Protein AF-A0A3M0ZAX7-F1 (afdb_monomer)

Sequence (188 aa):
MKMLKRFLLEMKDTFRFHPLIRKLLAGVCRLYSHFSASPLTRLKWLCRAIRLEDRDDIYRPSIDRILATPPPDLEWQSLRPATDPGRIRKGVILKPRGEDGEKGVIFISFEEEWAQLLWCRDLNQFAREYYLVVAPTWSPPHSVFNYLFPRIYPGPCFSTISNPKDMKYLPAISPQYIPIELYASNWV

Secondary structure (DSSP, 8-state):
-HHHHHHHHHHHHHHHH-HHHHHHHHHHHHHHHHH-SSHHHHHHHHHHHHHHH--HHHHHHHHHHHHHS--TT--GGGG--SS-TT--SSEEEEEPPPTTS--EEEEEESHHHHHHHTTSTTHHHHHHHEEEEEE-SSSS---HHHHHGGGTSSS-EEEEESSTTHHHHHHHH-TTEEEEEEEGGG--

Mean predicted aligned error: 5.61 Å

Structure (mmCIF, N/CA/C/O backbone):
data_AF-A0A3M0ZAX7-F1
#
_entry.id   AF-A0A3M0ZAX7-F1
#
loop_
_atom_site.group_PDB
_atom_site.id
_atom_site.type_symbol
_atom_site.label_atom_id
_atom_site.label_alt_id
_atom_site.label_comp_id
_atom_site.label_asym_id
_atom_site.label_entity_id
_atom_site.label_seq_id
_atom_site.pdbx_PDB_ins_code
_atom_site.Cartn_x
_atom_site.Cartn_y
_atom_site.Cartn_z
_atom_site.occupancy
_atom_site.B_iso_or_equiv
_atom_site.auth_seq_id
_atom_site.auth_comp_id
_atom_site.auth_asym_id
_atom_site.auth_atom_id
_atom_site.pdbx_PDB_model_num
ATOM 1 N N . MET A 1 1 ? 1.412 -34.576 -24.861 1.00 68.50 1 MET A N 1
ATOM 2 C CA . MET A 1 1 ? 0.853 -33.204 -24.734 1.00 68.50 1 MET A CA 1
ATOM 3 C C . MET A 1 1 ? 1.023 -32.564 -23.341 1.00 68.50 1 MET A C 1
ATOM 5 O O . MET A 1 1 ? 1.321 -31.378 -23.288 1.00 68.50 1 MET A O 1
ATOM 9 N N . LYS A 1 2 ? 0.891 -33.293 -22.212 1.00 84.44 2 LYS A N 1
ATOM 10 C CA . LYS A 1 2 ? 1.099 -32.732 -20.850 1.00 84.44 2 LYS A CA 1
ATOM 11 C C . LYS A 1 2 ? 2.550 -32.289 -20.559 1.00 84.44 2 LYS A C 1
ATOM 13 O O . LYS A 1 2 ? 2.735 -31.219 -19.992 1.00 84.44 2 LYS A O 1
ATOM 18 N N . MET A 1 3 ? 3.561 -33.047 -21.002 1.00 87.12 3 MET A N 1
ATOM 19 C CA . MET A 1 3 ? 4.977 -32.691 -20.779 1.00 87.12 3 MET A CA 1
ATOM 20 C C . MET A 1 3 ? 5.412 -31.412 -21.507 1.00 87.12 3 MET A C 1
ATOM 22 O O . MET A 1 3 ? 6.092 -30.587 -20.914 1.00 87.12 3 MET A O 1
ATOM 26 N N . LEU A 1 4 ? 4.947 -31.189 -22.743 1.00 91.31 4 LEU A N 1
ATOM 27 C CA . LEU A 1 4 ? 5.245 -29.955 -23.482 1.00 91.31 4 LEU A CA 1
ATOM 28 C C . LEU A 1 4 ? 4.659 -28.717 -22.782 1.00 91.31 4 LEU A C 1
ATOM 30 O O . LEU A 1 4 ? 5.332 -27.700 -22.665 1.00 91.31 4 LEU A O 1
ATOM 34 N N . LYS A 1 5 ? 3.426 -28.811 -22.259 1.00 91.88 5 LYS A N 1
ATOM 35 C CA . LYS A 1 5 ? 2.814 -27.725 -21.472 1.00 91.88 5 LYS A CA 1
ATOM 36 C C . LYS A 1 5 ? 3.612 -27.425 -20.202 1.00 91.88 5 LYS A C 1
ATOM 38 O O . LYS A 1 5 ? 3.813 -26.259 -19.888 1.00 91.88 5 LYS A O 1
ATOM 43 N N . ARG A 1 6 ? 4.077 -28.464 -19.501 1.00 91.38 6 ARG A N 1
ATOM 44 C CA . ARG A 1 6 ? 4.921 -28.317 -18.309 1.00 91.38 6 ARG A CA 1
ATOM 45 C C . ARG A 1 6 ? 6.249 -27.631 -18.639 1.00 91.38 6 ARG A C 1
ATOM 47 O O . ARG A 1 6 ? 6.585 -26.658 -17.984 1.00 91.38 6 ARG A O 1
ATOM 54 N N . PHE A 1 7 ? 6.933 -28.067 -19.694 1.00 92.69 7 PHE A N 1
ATOM 55 C CA . PHE A 1 7 ? 8.189 -27.458 -20.136 1.00 92.69 7 PHE A CA 1
ATOM 56 C C . PHE A 1 7 ? 8.024 -25.976 -20.510 1.00 92.69 7 PHE A C 1
ATOM 58 O O . PHE A 1 7 ? 8.814 -25.134 -20.098 1.00 92.69 7 PHE A O 1
ATOM 65 N N . LEU A 1 8 ? 6.951 -25.627 -21.229 1.00 93.75 8 LEU A N 1
ATOM 66 C CA . LEU A 1 8 ? 6.648 -24.232 -21.567 1.00 93.75 8 LEU A CA 1
ATOM 67 C C . LEU A 1 8 ? 6.363 -23.370 -20.328 1.00 93.75 8 LEU A C 1
ATOM 69 O O . LEU A 1 8 ? 6.756 -22.203 -20.295 1.00 93.75 8 LEU A O 1
ATOM 73 N N . LEU A 1 9 ? 5.695 -23.928 -19.314 1.00 91.69 9 LEU A N 1
ATOM 74 C CA . LEU A 1 9 ? 5.472 -23.252 -18.033 1.00 91.69 9 LEU A CA 1
ATOM 75 C C . LEU A 1 9 ? 6.787 -23.045 -17.277 1.00 91.69 9 LEU A C 1
ATOM 77 O O . LEU A 1 9 ? 7.065 -21.925 -16.863 1.00 91.69 9 LEU A O 1
ATOM 81 N N . GLU A 1 10 ? 7.623 -24.080 -17.179 1.00 92.25 10 GLU A N 1
ATOM 82 C CA . GLU A 1 10 ? 8.932 -24.011 -16.517 1.00 92.25 10 GLU A CA 1
ATOM 83 C C . GLU A 1 10 ? 9.856 -22.993 -17.197 1.00 92.25 10 GLU A C 1
ATOM 85 O O . GLU A 1 10 ? 10.472 -22.171 -16.518 1.00 92.25 10 GLU A O 1
ATOM 90 N N . MET A 1 11 ? 9.899 -22.965 -18.535 1.00 92.62 11 MET A N 1
ATOM 91 C CA . MET A 1 11 ? 10.628 -21.931 -19.273 1.00 92.62 11 MET A CA 1
ATOM 92 C C . MET A 1 11 ? 10.070 -20.543 -18.966 1.00 92.62 11 MET A C 1
ATOM 94 O O . MET A 1 11 ? 10.827 -19.642 -18.611 1.00 92.62 11 MET A O 1
ATOM 98 N N . LYS A 1 12 ? 8.749 -20.352 -19.068 1.00 92.06 12 LYS A N 1
ATOM 99 C CA . LYS A 1 12 ? 8.108 -19.057 -18.809 1.00 92.06 12 LYS A CA 1
ATOM 100 C C . LYS A 1 12 ? 8.406 -18.548 -17.400 1.00 92.06 12 LYS A C 1
ATOM 102 O O . LYS A 1 12 ? 8.709 -17.365 -17.245 1.00 92.06 12 LYS A O 1
ATOM 107 N N . ASP A 1 13 ? 8.348 -19.419 -16.400 1.00 90.44 13 ASP A N 1
ATOM 108 C CA . ASP A 1 13 ? 8.669 -19.067 -15.021 1.00 90.44 13 ASP A CA 1
ATOM 109 C C . ASP A 1 13 ? 10.160 -18.764 -14.868 1.00 90.44 13 ASP A C 1
ATOM 111 O O . ASP A 1 13 ? 10.509 -17.725 -14.311 1.00 90.44 13 ASP A O 1
ATOM 115 N N . THR A 1 14 ? 11.039 -19.567 -15.473 1.00 91.06 14 THR A N 1
ATOM 116 C CA . THR A 1 14 ? 12.484 -19.295 -15.494 1.00 91.06 14 THR A CA 1
ATOM 117 C C . THR A 1 14 ? 12.767 -17.907 -16.066 1.00 91.06 14 THR A C 1
ATOM 119 O O . THR A 1 14 ? 13.425 -17.104 -15.411 1.00 91.06 14 THR A O 1
ATOM 122 N N . PHE A 1 15 ? 12.203 -17.560 -17.227 1.00 91.12 15 PHE A N 1
ATOM 123 C CA . PHE A 1 15 ? 12.355 -16.231 -17.829 1.00 91.12 15 PHE A CA 1
ATOM 124 C C . PHE A 1 15 ? 11.750 -15.119 -16.952 1.00 91.12 15 PHE A C 1
ATOM 126 O O . PHE A 1 15 ? 12.351 -14.058 -16.787 1.00 91.12 15 PHE A O 1
ATOM 133 N N . ARG A 1 16 ? 10.575 -15.348 -16.353 1.00 87.12 16 ARG A N 1
ATOM 134 C CA . ARG A 1 16 ? 9.883 -14.370 -15.495 1.00 87.12 16 ARG A CA 1
ATOM 135 C C . ARG A 1 16 ? 10.650 -14.065 -14.206 1.00 87.12 16 ARG A C 1
ATOM 137 O O . ARG A 1 16 ? 10.609 -12.928 -13.724 1.00 87.12 16 ARG A O 1
ATOM 144 N N . PHE A 1 17 ? 11.308 -15.070 -13.637 1.00 89.56 17 PHE A N 1
ATOM 145 C CA . PHE A 1 17 ? 12.030 -14.960 -12.373 1.00 89.56 17 PHE A CA 1
ATOM 146 C C . PHE A 1 17 ? 13.545 -14.780 -12.550 1.00 89.56 17 PHE A C 1
ATOM 148 O O . PHE A 1 17 ? 14.228 -14.495 -11.568 1.00 89.56 17 PHE A O 1
ATOM 155 N N . HIS A 1 18 ? 14.069 -14.835 -13.781 1.00 93.75 18 HIS A N 1
ATOM 156 C CA . HIS A 1 18 ? 15.492 -14.636 -14.050 1.00 93.75 18 HIS A CA 1
ATOM 157 C C . HIS A 1 18 ? 15.964 -13.231 -13.614 1.00 93.75 18 HIS A C 1
ATOM 159 O O . HIS A 1 18 ? 15.427 -12.229 -14.107 1.00 93.75 18 HIS A O 1
ATOM 165 N N . PRO A 1 19 ? 17.007 -13.109 -12.768 1.00 92.69 19 PRO A N 1
ATOM 166 C CA . PRO A 1 19 ? 17.454 -11.823 -12.225 1.00 92.69 19 PRO A CA 1
ATOM 167 C C . PRO A 1 19 ? 17.785 -10.770 -13.291 1.00 92.69 19 PRO A C 1
ATOM 169 O O . PRO A 1 19 ? 17.359 -9.622 -13.180 1.00 92.69 19 PRO A O 1
ATOM 172 N N . LEU A 1 20 ? 18.483 -11.159 -14.368 1.00 93.69 20 LEU A N 1
ATOM 173 C CA . LEU A 1 20 ? 18.846 -10.232 -15.452 1.00 93.69 20 LEU A CA 1
ATOM 174 C C . LEU A 1 20 ? 17.625 -9.678 -16.195 1.00 93.69 20 LEU A C 1
ATOM 176 O O . LEU A 1 20 ? 17.598 -8.501 -16.545 1.00 93.69 20 LEU A O 1
ATOM 180 N N . ILE A 1 21 ? 16.599 -10.505 -16.403 1.00 93.75 21 ILE A N 1
ATOM 181 C CA . ILE A 1 21 ? 15.383 -10.097 -17.114 1.00 93.75 21 ILE A CA 1
ATOM 182 C C . ILE A 1 21 ? 14.573 -9.163 -16.234 1.00 93.75 21 ILE A C 1
ATOM 184 O O . ILE A 1 21 ? 14.124 -8.116 -16.692 1.00 93.75 21 ILE A O 1
ATOM 188 N N . ARG A 1 22 ? 14.440 -9.491 -14.947 1.00 94.56 22 ARG A N 1
ATOM 189 C CA . ARG A 1 22 ? 13.785 -8.613 -13.975 1.00 94.56 22 ARG A CA 1
ATOM 190 C C . ARG A 1 22 ? 14.489 -7.264 -13.872 1.00 94.56 22 ARG A C 1
ATOM 192 O O . ARG A 1 22 ? 13.805 -6.247 -13.887 1.00 94.56 22 ARG A O 1
ATOM 199 N N . LYS A 1 23 ? 15.826 -7.244 -13.856 1.00 95.06 23 LYS A N 1
ATOM 200 C CA . LYS A 1 23 ? 16.629 -6.012 -13.862 1.00 95.06 23 LYS A CA 1
ATOM 201 C C . LYS A 1 23 ? 16.429 -5.195 -15.141 1.00 95.06 23 LYS A C 1
ATOM 203 O O . LYS A 1 23 ? 16.221 -3.987 -15.064 1.00 95.06 23 LYS A O 1
ATOM 208 N N . LEU A 1 24 ? 16.421 -5.842 -16.309 1.00 95.62 24 LEU A N 1
ATOM 209 C CA . LEU A 1 24 ? 16.121 -5.181 -17.582 1.00 95.62 24 LEU A CA 1
ATOM 210 C C . LEU A 1 24 ? 14.713 -4.567 -17.568 1.00 95.62 24 LEU A C 1
ATOM 212 O O . LEU A 1 24 ? 14.546 -3.390 -17.880 1.00 95.62 24 LEU A O 1
ATOM 216 N N . LEU A 1 25 ? 13.705 -5.336 -17.147 1.00 96.00 25 LEU A N 1
ATOM 217 C CA . LEU A 1 25 ? 12.323 -4.866 -17.037 1.00 96.00 25 LEU A CA 1
ATOM 218 C C . LEU A 1 25 ? 12.174 -3.735 -16.012 1.00 96.00 25 LEU A C 1
ATOM 220 O O . LEU A 1 25 ? 11.393 -2.811 -16.244 1.00 96.00 25 LEU A O 1
ATOM 224 N N . ALA A 1 26 ? 12.917 -3.777 -14.904 1.00 96.06 26 ALA A N 1
ATOM 225 C CA . ALA A 1 26 ? 12.962 -2.697 -13.923 1.00 96.06 26 ALA A CA 1
ATOM 226 C C . ALA A 1 26 ? 13.545 -1.418 -14.544 1.00 96.06 26 ALA A C 1
ATOM 228 O O . ALA A 1 26 ? 12.945 -0.350 -14.415 1.00 96.06 26 ALA A O 1
ATOM 229 N N . GLY A 1 27 ? 14.633 -1.537 -15.314 1.00 96.44 27 GLY A N 1
ATOM 230 C CA . GLY A 1 27 ? 15.215 -0.439 -16.090 1.00 96.44 27 GLY A CA 1
ATOM 231 C C . GLY A 1 27 ? 14.238 0.158 -17.106 1.00 96.44 27 GLY A C 1
ATOM 232 O O . GLY A 1 27 ? 14.091 1.377 -17.177 1.00 96.44 27 GLY A O 1
ATOM 233 N N . VAL A 1 28 ? 13.494 -0.686 -17.826 1.00 97.12 28 VAL A N 1
ATOM 234 C CA . VAL A 1 28 ? 12.432 -0.248 -18.748 1.00 97.12 28 VAL A CA 1
ATOM 235 C C . VAL A 1 28 ? 11.316 0.488 -17.998 1.00 97.12 28 VAL A C 1
ATOM 237 O O . VAL A 1 28 ? 10.904 1.566 -18.419 1.00 97.12 28 VAL A O 1
ATOM 240 N N . CYS A 1 29 ? 10.852 -0.034 -16.857 1.00 97.06 29 CYS A N 1
ATOM 241 C CA . CYS A 1 29 ? 9.848 0.644 -16.028 1.00 97.06 29 CYS A CA 1
ATOM 242 C C . CYS A 1 29 ? 10.354 2.010 -15.538 1.00 97.06 29 CYS A C 1
ATOM 244 O O . CYS A 1 29 ? 9.625 2.999 -15.600 1.00 97.06 29 CYS A O 1
ATOM 246 N N . ARG A 1 30 ? 11.617 2.091 -15.105 1.00 95.94 30 ARG A N 1
ATOM 247 C CA . ARG A 1 30 ? 12.257 3.353 -14.720 1.00 95.94 30 ARG A CA 1
ATOM 248 C C . ARG A 1 30 ? 12.297 4.338 -15.886 1.00 95.94 30 ARG A C 1
ATOM 250 O O . ARG A 1 30 ? 11.936 5.497 -15.703 1.00 95.94 30 ARG A O 1
ATOM 257 N N . LEU A 1 31 ? 12.663 3.885 -17.082 1.00 96.12 31 LEU A N 1
ATOM 258 C CA . LEU A 1 31 ? 12.671 4.721 -18.280 1.00 96.12 31 LEU A CA 1
ATOM 259 C C . LEU A 1 31 ? 11.273 5.275 -18.590 1.00 96.12 31 LEU A C 1
ATOM 261 O O . LEU A 1 31 ? 11.113 6.483 -18.747 1.00 96.12 31 LEU A O 1
ATOM 265 N N . TYR A 1 32 ? 10.241 4.426 -18.569 1.00 96.44 32 TYR A N 1
ATOM 266 C CA . TYR A 1 32 ? 8.853 4.873 -18.732 1.00 96.44 32 TYR A CA 1
ATOM 267 C C . TYR A 1 32 ? 8.424 5.882 -17.662 1.00 96.44 32 TYR A C 1
ATOM 269 O O . TYR A 1 32 ? 7.687 6.821 -17.968 1.00 96.44 32 TYR A O 1
ATOM 277 N N . SER A 1 33 ? 8.910 5.746 -16.424 1.00 95.00 33 SER A N 1
ATOM 278 C CA . SER A 1 33 ? 8.651 6.736 -15.373 1.00 95.00 33 SER A CA 1
ATOM 279 C C . SER A 1 33 ? 9.291 8.101 -15.655 1.00 95.00 33 SER A C 1
ATOM 281 O O . SER A 1 33 ? 8.777 9.111 -15.194 1.00 95.00 33 SER A O 1
ATOM 283 N N . HIS A 1 34 ? 10.368 8.178 -16.439 1.00 93.50 34 HIS A N 1
ATOM 284 C CA . HIS A 1 34 ? 10.955 9.463 -16.831 1.00 93.50 34 HIS A CA 1
ATOM 285 C C . HIS A 1 34 ? 10.160 10.154 -17.944 1.00 93.50 34 HIS A C 1
ATOM 287 O O . HIS A 1 34 ? 10.039 11.374 -17.932 1.00 93.50 34 HIS A O 1
ATOM 293 N N . PHE A 1 35 ? 9.568 9.383 -18.859 1.00 94.25 35 PHE A N 1
ATOM 294 C CA . PHE A 1 35 ? 8.777 9.917 -19.975 1.00 94.25 35 PHE A CA 1
ATOM 295 C C . PHE A 1 35 ? 7.294 10.140 -19.654 1.00 94.25 35 PHE A C 1
ATOM 297 O O . PHE A 1 35 ? 6.568 10.728 -20.451 1.00 94.25 35 PHE A O 1
ATOM 304 N N . SER A 1 36 ? 6.811 9.673 -18.502 1.00 90.88 36 SER A N 1
ATOM 305 C CA . SER A 1 36 ? 5.404 9.837 -18.133 1.00 90.88 36 SER A CA 1
ATOM 306 C C . SER A 1 36 ? 5.132 11.245 -17.595 1.00 90.88 36 SER A C 1
ATOM 308 O O . SER A 1 36 ? 5.679 11.637 -16.565 1.00 90.88 36 SER A O 1
ATOM 310 N N . ALA A 1 37 ? 4.221 11.981 -18.234 1.00 87.00 37 ALA A N 1
ATOM 311 C CA . ALA A 1 37 ? 3.832 13.324 -17.793 1.00 87.00 37 ALA A CA 1
ATOM 312 C C . ALA A 1 37 ? 3.159 13.309 -16.402 1.00 87.00 37 ALA A C 1
ATOM 314 O O . ALA A 1 37 ? 3.559 14.036 -15.486 1.00 87.00 37 ALA A O 1
ATOM 315 N N . SER A 1 38 ? 2.186 12.410 -16.209 1.00 88.31 38 SER A N 1
ATOM 316 C CA . SER A 1 38 ? 1.408 12.295 -14.968 1.00 88.31 38 SER A CA 1
ATOM 317 C C . SER A 1 38 ? 2.258 11.776 -13.793 1.00 88.31 38 SER A C 1
ATOM 319 O O . SER A 1 38 ? 2.809 10.673 -13.895 1.00 88.31 38 SER A O 1
ATOM 321 N N . PRO A 1 39 ? 2.327 12.496 -12.651 1.00 89.25 39 PRO A N 1
ATOM 322 C CA . PRO A 1 39 ? 3.025 12.036 -11.445 1.00 89.25 39 PRO A CA 1
ATOM 323 C C . PRO A 1 39 ? 2.566 10.652 -10.959 1.00 89.25 39 PRO A C 1
ATOM 325 O O . PRO A 1 39 ? 3.391 9.838 -10.547 1.00 89.25 39 PRO A O 1
ATOM 328 N N . LEU A 1 40 ? 1.272 10.337 -11.078 1.00 88.19 40 LEU A N 1
ATOM 329 C CA . LEU A 1 40 ? 0.729 9.026 -10.699 1.00 88.19 40 LEU A CA 1
ATOM 330 C C . LEU A 1 40 ? 1.218 7.909 -11.608 1.00 88.19 40 LEU A C 1
ATOM 332 O O . LEU A 1 40 ? 1.550 6.821 -11.139 1.00 88.19 40 LEU A O 1
ATOM 336 N N . THR A 1 41 ? 1.305 8.183 -12.908 1.00 90.44 41 THR A N 1
ATOM 337 C CA . THR A 1 41 ? 1.840 7.212 -13.864 1.00 90.44 41 THR A CA 1
ATOM 338 C C . THR A 1 41 ? 3.323 6.965 -13.590 1.00 90.44 41 THR A C 1
ATOM 340 O O . THR A 1 41 ? 3.756 5.812 -13.574 1.00 90.44 41 THR A O 1
ATOM 343 N N . ARG A 1 42 ? 4.089 8.017 -13.261 1.00 92.94 42 ARG A N 1
ATOM 344 C CA . ARG A 1 42 ? 5.486 7.884 -12.814 1.00 92.94 42 ARG A CA 1
ATOM 345 C C . ARG A 1 42 ? 5.596 7.010 -11.570 1.00 92.94 42 ARG A C 1
ATOM 347 O O . ARG A 1 42 ? 6.347 6.037 -11.579 1.00 92.94 42 ARG A O 1
ATOM 354 N N . LEU A 1 43 ? 4.799 7.299 -10.540 1.00 93.00 43 LEU A N 1
ATOM 355 C CA . LEU A 1 43 ? 4.774 6.526 -9.298 1.00 93.00 43 LEU A CA 1
ATOM 356 C C . LEU A 1 43 ? 4.407 5.056 -9.546 1.00 93.00 43 LEU A C 1
ATOM 358 O O . LEU A 1 43 ? 5.064 4.161 -9.016 1.00 93.00 43 LEU A O 1
ATOM 362 N N . LYS A 1 44 ? 3.414 4.787 -10.403 1.00 92.88 44 LYS A N 1
ATOM 363 C CA . LYS A 1 44 ? 3.002 3.429 -10.793 1.00 92.88 44 LYS A CA 1
ATOM 364 C C . LYS A 1 44 ? 4.146 2.648 -11.437 1.00 92.88 44 LYS A C 1
ATOM 366 O O . LYS A 1 44 ? 4.369 1.487 -11.081 1.00 92.88 44 LYS A O 1
ATOM 371 N N . TRP A 1 45 ? 4.879 3.271 -12.359 1.00 95.94 45 TRP A N 1
ATOM 372 C CA . TRP A 1 45 ? 6.036 2.654 -13.006 1.00 95.94 45 TRP A CA 1
ATOM 373 C C . TRP A 1 45 ? 7.199 2.423 -12.038 1.00 95.94 45 TRP A C 1
ATOM 375 O O . TRP A 1 45 ? 7.786 1.342 -12.062 1.00 95.94 45 TRP A O 1
ATOM 385 N N . LEU A 1 46 ? 7.481 3.370 -11.139 1.00 95.88 46 LEU A N 1
ATOM 386 C CA . LEU A 1 46 ? 8.507 3.211 -10.102 1.00 95.88 46 LEU A CA 1
ATOM 387 C C . LEU A 1 46 ? 8.160 2.080 -9.126 1.00 95.88 46 LEU A C 1
ATOM 389 O O . LEU A 1 46 ? 8.997 1.218 -8.878 1.00 95.88 46 LEU A O 1
ATOM 393 N N . CYS A 1 47 ? 6.911 2.001 -8.656 1.00 95.19 47 CYS A N 1
ATOM 394 C CA . CYS A 1 47 ? 6.444 0.887 -7.821 1.00 95.19 47 CYS A CA 1
ATOM 395 C C . CYS A 1 47 ? 6.644 -0.463 -8.526 1.00 95.19 47 CYS A C 1
ATOM 397 O O . CYS A 1 47 ? 7.077 -1.438 -7.914 1.00 95.19 47 CYS A O 1
ATOM 399 N N . ARG A 1 48 ? 6.354 -0.529 -9.834 1.00 95.38 48 ARG A N 1
ATOM 400 C CA . ARG A 1 48 ? 6.583 -1.738 -10.634 1.00 95.38 48 ARG A CA 1
ATOM 401 C C . ARG A 1 48 ? 8.071 -2.079 -10.740 1.00 95.38 48 ARG A C 1
ATOM 403 O O . ARG A 1 48 ? 8.402 -3.255 -10.632 1.00 95.38 48 ARG A O 1
ATOM 410 N N . ALA A 1 49 ? 8.940 -1.086 -10.927 1.00 96.06 49 ALA A N 1
ATOM 411 C CA . ALA A 1 49 ? 10.387 -1.281 -10.982 1.00 96.06 49 ALA A CA 1
ATOM 412 C C . ALA A 1 49 ? 10.940 -1.816 -9.650 1.00 96.06 49 ALA A C 1
ATOM 414 O O . ALA A 1 49 ? 11.648 -2.824 -9.653 1.00 96.06 49 ALA A O 1
ATOM 415 N N . ILE A 1 50 ? 10.531 -1.235 -8.513 1.00 95.00 50 ILE A N 1
ATOM 416 C CA . ILE A 1 50 ? 10.957 -1.709 -7.185 1.00 95.00 50 ILE A CA 1
ATOM 417 C C . ILE A 1 50 ? 10.540 -3.162 -6.970 1.00 95.00 50 ILE A C 1
ATOM 419 O O . ILE A 1 50 ? 11.368 -3.976 -6.584 1.00 95.00 50 ILE A O 1
ATOM 423 N N . ARG A 1 51 ? 9.292 -3.538 -7.282 1.00 92.94 51 ARG A N 1
ATOM 424 C CA . ARG A 1 51 ? 8.835 -4.935 -7.127 1.00 92.94 51 ARG A CA 1
ATOM 425 C C . ARG A 1 51 ? 9.583 -5.931 -8.019 1.00 92.94 51 ARG A C 1
ATOM 427 O O . ARG A 1 51 ? 9.530 -7.133 -7.762 1.00 92.94 51 ARG A O 1
ATOM 434 N N . LEU A 1 52 ? 10.235 -5.469 -9.088 1.00 93.62 52 LEU A N 1
ATOM 435 C CA . LEU A 1 52 ? 11.047 -6.316 -9.961 1.00 93.62 52 LEU A CA 1
ATOM 436 C C . LEU A 1 52 ? 12.453 -6.546 -9.388 1.00 93.62 52 LEU A C 1
ATOM 438 O O . LEU A 1 52 ? 12.932 -7.679 -9.449 1.00 93.62 52 LEU A O 1
ATOM 442 N N . GLU A 1 53 ? 13.082 -5.524 -8.807 1.00 91.94 53 GLU A N 1
ATOM 443 C CA . GLU A 1 53 ? 14.489 -5.575 -8.367 1.00 91.94 53 GLU A CA 1
ATOM 444 C C . GLU A 1 53 ? 14.686 -5.669 -6.840 1.00 91.94 53 GLU A C 1
ATOM 446 O O . GLU A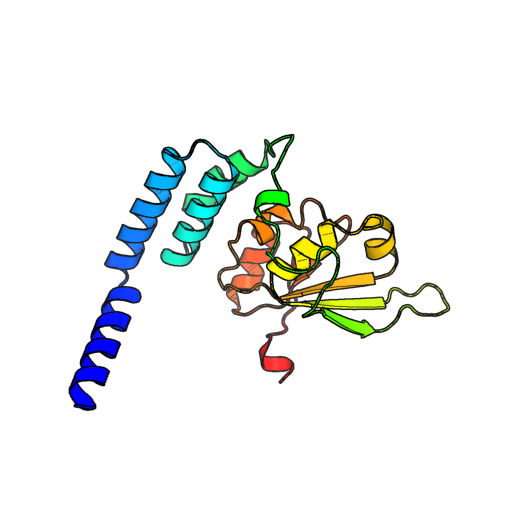 1 53 ? 15.769 -6.031 -6.400 1.00 91.94 53 GLU A O 1
ATOM 451 N N . ASP A 1 54 ? 13.657 -5.388 -6.035 1.00 88.31 54 ASP A N 1
ATOM 452 C CA . ASP A 1 54 ? 13.704 -5.321 -4.560 1.00 88.31 54 ASP A CA 1
ATOM 453 C C . ASP A 1 54 ? 14.772 -4.336 -4.029 1.00 88.31 54 ASP A C 1
ATOM 455 O O . ASP A 1 54 ? 15.486 -4.604 -3.065 1.00 88.31 54 ASP A O 1
ATOM 459 N N . ARG A 1 55 ? 14.915 -3.183 -4.700 1.00 88.44 55 ARG A N 1
ATOM 460 C CA . ARG A 1 55 ? 15.932 -2.148 -4.424 1.00 88.44 55 ARG A CA 1
ATOM 461 C C . ARG A 1 55 ? 15.316 -0.801 -4.057 1.00 88.44 55 ARG A C 1
ATOM 463 O O . ARG A 1 55 ? 15.426 0.153 -4.820 1.00 88.44 55 ARG A O 1
ATOM 470 N N . ASP A 1 56 ? 14.635 -0.721 -2.912 1.00 86.81 56 ASP A N 1
ATOM 471 C CA . ASP A 1 56 ? 13.947 0.512 -2.473 1.00 86.81 56 ASP A CA 1
ATOM 472 C C . ASP A 1 56 ? 14.885 1.737 -2.467 1.00 86.81 56 ASP A C 1
ATOM 474 O O . ASP A 1 56 ? 14.510 2.800 -2.955 1.00 86.81 56 ASP A O 1
ATOM 478 N N . ASP A 1 57 ? 16.145 1.557 -2.059 1.00 89.50 57 ASP A N 1
ATOM 479 C CA . ASP A 1 57 ? 17.187 2.592 -1.994 1.00 89.50 57 ASP A CA 1
ATOM 480 C C . ASP A 1 57 ? 17.369 3.393 -3.296 1.00 89.50 57 ASP A C 1
ATOM 482 O O . ASP A 1 57 ? 17.574 4.607 -3.260 1.00 89.50 57 ASP A O 1
ATOM 486 N N . ILE A 1 58 ? 17.251 2.738 -4.454 1.00 92.00 58 ILE A N 1
ATOM 487 C CA . ILE A 1 58 ? 17.468 3.370 -5.765 1.00 92.00 58 ILE A CA 1
ATOM 488 C C . ILE A 1 58 ? 16.282 4.252 -6.165 1.00 92.00 58 ILE A C 1
ATOM 490 O O . ILE A 1 58 ? 16.448 5.331 -6.742 1.00 92.00 58 ILE A O 1
ATOM 494 N N . TYR A 1 59 ? 15.066 3.771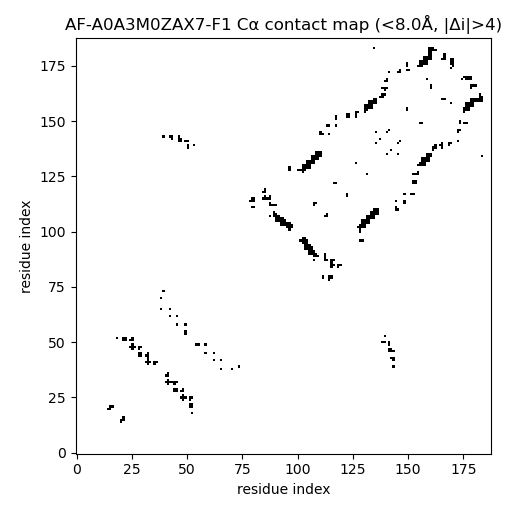 -5.921 1.00 93.56 59 TYR A N 1
ATOM 495 C CA . TYR A 1 59 ? 13.849 4.393 -6.446 1.00 93.56 59 TYR A CA 1
ATOM 496 C C . TYR A 1 59 ? 13.254 5.399 -5.463 1.00 93.56 59 TYR A C 1
ATOM 498 O O . TYR A 1 59 ? 12.554 6.329 -5.880 1.00 93.56 59 TYR A O 1
ATOM 506 N N . ARG A 1 60 ? 13.565 5.247 -4.174 1.00 91.25 60 ARG A N 1
ATOM 507 C CA . ARG A 1 60 ? 12.964 6.019 -3.100 1.00 91.25 60 ARG A CA 1
ATOM 508 C C . ARG A 1 60 ? 13.114 7.535 -3.239 1.00 91.25 60 ARG A C 1
ATOM 510 O O . ARG A 1 60 ? 12.085 8.206 -3.194 1.00 91.25 60 ARG A O 1
ATOM 517 N N . PRO A 1 61 ? 14.294 8.096 -3.561 1.00 93.81 61 PRO A N 1
ATOM 518 C CA . PRO A 1 61 ? 14.422 9.543 -3.747 1.00 93.81 61 PRO A CA 1
ATOM 5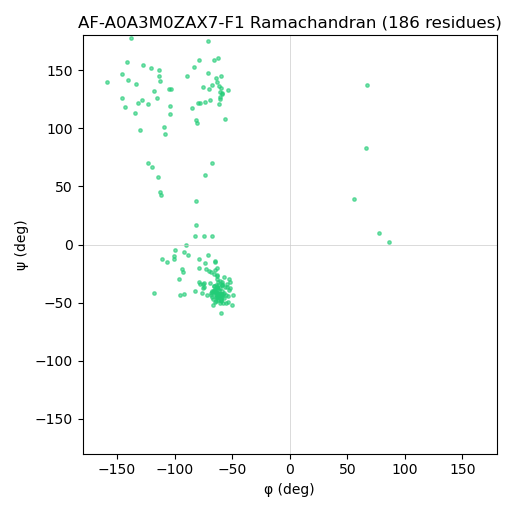19 C C . PRO A 1 61 ? 13.503 10.107 -4.842 1.00 93.81 61 PRO A C 1
ATOM 521 O O . PRO A 1 61 ? 13.030 11.239 -4.755 1.00 93.81 61 PRO A O 1
ATOM 524 N N . SER A 1 62 ? 13.230 9.320 -5.890 1.00 94.06 62 SER A N 1
ATOM 525 C CA . SER A 1 62 ? 12.323 9.735 -6.969 1.00 94.06 62 SER A CA 1
ATOM 526 C C . SER A 1 62 ? 10.862 9.672 -6.535 1.00 94.06 62 SER A C 1
ATOM 528 O O . SER A 1 62 ? 10.080 10.547 -6.904 1.00 94.06 62 SER A O 1
ATOM 530 N N . ILE A 1 63 ? 10.502 8.662 -5.741 1.00 93.88 63 ILE A N 1
ATOM 531 C CA . ILE A 1 63 ? 9.166 8.534 -5.157 1.00 93.88 63 ILE A CA 1
ATOM 532 C C . ILE A 1 63 ? 8.899 9.676 -4.179 1.00 93.88 63 ILE A C 1
ATOM 534 O O . ILE A 1 63 ? 7.887 10.355 -4.318 1.00 93.88 63 ILE A O 1
ATOM 538 N N . ASP A 1 64 ? 9.819 9.945 -3.255 1.00 93.00 64 ASP A N 1
ATOM 539 C CA . ASP A 1 64 ? 9.656 11.012 -2.265 1.00 93.00 64 ASP A CA 1
ATOM 540 C C . ASP A 1 64 ? 9.520 12.381 -2.945 1.00 93.00 64 ASP A C 1
ATOM 542 O 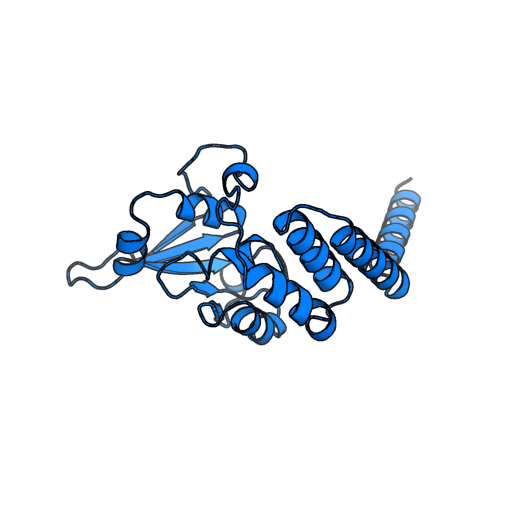O . ASP A 1 64 ? 8.666 13.175 -2.560 1.00 93.00 64 ASP A O 1
ATOM 546 N N . ARG A 1 65 ? 10.261 12.629 -4.036 1.00 92.31 65 ARG A N 1
ATOM 547 C CA . ARG A 1 65 ? 10.103 13.847 -4.849 1.00 92.31 65 ARG A CA 1
ATOM 548 C C . ARG A 1 65 ? 8.705 13.975 -5.460 1.00 92.31 65 ARG A C 1
ATOM 550 O O . ARG A 1 65 ? 8.146 15.067 -5.464 1.00 92.31 65 ARG A O 1
ATOM 557 N N . ILE A 1 66 ? 8.146 12.879 -5.979 1.00 91.12 66 ILE A N 1
ATOM 558 C CA . ILE A 1 66 ? 6.775 12.864 -6.515 1.00 91.12 66 ILE A CA 1
ATOM 559 C C . ILE A 1 66 ? 5.763 13.129 -5.393 1.00 91.12 66 ILE A C 1
ATOM 561 O O . ILE A 1 66 ? 4.807 13.870 -5.592 1.00 91.12 66 ILE A O 1
ATOM 565 N N . LEU A 1 67 ? 5.978 12.545 -4.214 1.00 89.75 67 LEU A N 1
ATOM 566 C CA . LEU A 1 67 ? 5.058 12.649 -3.081 1.00 89.75 67 LEU A CA 1
ATOM 567 C C . LEU A 1 67 ? 5.166 13.977 -2.318 1.00 89.75 67 LEU A C 1
ATOM 569 O O . LEU A 1 67 ? 4.216 14.336 -1.631 1.00 89.75 67 LEU A O 1
ATOM 573 N N . ALA A 1 68 ? 6.279 14.706 -2.437 1.00 88.94 68 ALA A N 1
ATOM 574 C CA . ALA A 1 68 ? 6.463 16.033 -1.841 1.00 88.94 68 ALA A CA 1
ATOM 575 C C . ALA A 1 68 ? 5.610 17.121 -2.515 1.00 88.94 68 ALA A C 1
ATOM 577 O O . ALA A 1 68 ? 5.317 18.145 -1.908 1.00 88.94 68 ALA A O 1
ATOM 578 N N . THR A 1 69 ? 5.203 16.895 -3.765 1.00 80.56 69 THR A N 1
ATOM 579 C CA . THR A 1 69 ? 4.290 17.769 -4.515 1.00 80.56 69 THR A CA 1
ATOM 580 C C . THR A 1 69 ? 3.091 16.943 -4.969 1.00 80.56 69 THR A C 1
ATOM 582 O O . THR A 1 69 ? 2.975 16.615 -6.154 1.00 80.56 69 THR A O 1
ATOM 585 N N . PRO A 1 70 ? 2.222 16.524 -4.028 1.00 65.06 70 PRO A N 1
ATOM 586 C CA . PRO A 1 70 ? 1.052 15.748 -4.395 1.00 65.06 70 PRO A CA 1
ATOM 587 C C . PRO A 1 70 ? 0.221 16.579 -5.385 1.00 65.06 70 PRO A C 1
ATOM 589 O O . PRO A 1 70 ? 0.001 17.765 -5.129 1.00 65.06 70 PRO A O 1
ATOM 592 N N . PRO A 1 71 ? -0.189 16.013 -6.536 1.00 59.94 71 PRO A N 1
ATOM 593 C CA . PRO A 1 71 ? -0.987 16.757 -7.494 1.00 59.94 71 PRO A CA 1
ATOM 594 C C . PRO A 1 71 ? -2.223 17.354 -6.801 1.00 59.94 71 PRO A C 1
ATOM 596 O O . PRO A 1 71 ? -2.889 16.619 -6.068 1.00 59.94 71 PRO A O 1
ATOM 599 N N . PRO A 1 72 ? -2.527 18.649 -7.018 1.00 54.97 72 PRO A N 1
ATOM 600 C CA . PRO A 1 72 ? -3.664 19.319 -6.380 1.00 54.97 72 PRO A CA 1
ATOM 601 C C . PRO A 1 72 ? -4.992 18.628 -6.717 1.00 54.97 72 PRO A C 1
ATOM 603 O O . PRO A 1 72 ? -5.842 18.481 -5.847 1.00 54.97 72 PRO A O 1
ATOM 606 N N . ASP A 1 73 ? -5.087 18.081 -7.932 1.00 55.94 73 ASP A N 1
ATOM 607 C CA . ASP A 1 73 ? -6.203 17.275 -8.421 1.00 55.94 73 ASP A CA 1
ATOM 608 C C . ASP A 1 73 ? -5.736 15.844 -8.667 1.00 55.94 73 ASP A C 1
ATOM 610 O O . ASP A 1 73 ? -5.754 15.333 -9.788 1.00 55.94 73 ASP A O 1
ATOM 614 N N . LEU A 1 74 ? -5.208 15.190 -7.632 1.00 61.62 74 LEU A N 1
ATOM 615 C CA . LEU A 1 74 ? -4.898 13.772 -7.731 1.00 61.62 74 LEU A CA 1
ATOM 616 C C . LEU A 1 74 ? -6.202 13.072 -8.126 1.00 61.62 74 LEU A C 1
ATOM 618 O O . LEU A 1 74 ? -7.147 13.039 -7.344 1.00 61.62 74 LEU A O 1
ATOM 622 N N . GLU A 1 75 ? -6.285 12.606 -9.376 1.00 61.94 75 GLU A N 1
ATOM 623 C CA . GLU A 1 75 ? -7.471 11.960 -9.929 1.00 61.94 75 GLU A CA 1
ATOM 624 C C . GLU A 1 75 ? -7.672 10.612 -9.224 1.00 61.94 75 GLU A C 1
ATOM 626 O O . GLU A 1 75 ? -7.492 9.548 -9.810 1.00 61.94 75 GLU A O 1
ATOM 631 N N . TRP A 1 76 ? -8.051 10.615 -7.946 1.00 61.97 76 TRP A N 1
ATOM 632 C CA . TRP A 1 76 ? -8.465 9.431 -7.193 1.00 61.97 76 TRP A CA 1
ATOM 633 C C . TRP A 1 76 ? -9.564 8.683 -7.941 1.00 61.97 76 TRP A C 1
ATOM 635 O O . TRP A 1 76 ? -9.655 7.463 -7.877 1.00 61.97 76 TRP A O 1
ATOM 645 N N . GLN A 1 77 ? -10.352 9.432 -8.712 1.00 58.94 77 GLN A N 1
ATOM 646 C CA . GLN A 1 77 ? -11.355 8.948 -9.649 1.00 58.94 77 GLN A CA 1
ATOM 647 C C . GLN A 1 77 ? -10.768 8.033 -10.734 1.00 58.94 77 GLN A C 1
ATOM 649 O O . GLN A 1 77 ? -11.408 7.050 -11.088 1.00 58.94 77 GLN A O 1
ATOM 654 N N . SER A 1 78 ? -9.536 8.274 -11.196 1.00 62.91 78 SER A N 1
ATOM 655 C CA . SER A 1 78 ? -8.812 7.377 -12.117 1.00 62.91 78 SER A CA 1
ATOM 656 C C . SER A 1 78 ? -8.315 6.094 -11.438 1.00 62.91 78 SER A C 1
ATOM 658 O O . SER A 1 78 ? -8.065 5.086 -12.097 1.00 62.91 78 SER A O 1
ATOM 660 N N . LEU A 1 79 ? -8.191 6.121 -10.107 1.00 64.31 79 LEU A N 1
ATOM 661 C CA . LEU A 1 79 ? -7.862 4.968 -9.270 1.00 64.31 79 LEU A CA 1
ATOM 662 C C . LEU A 1 79 ? -9.117 4.219 -8.790 1.00 64.31 79 LEU A C 1
ATOM 664 O O . LEU A 1 79 ? -8.990 3.213 -8.095 1.00 64.31 79 LEU A O 1
ATOM 668 N N . ARG A 1 80 ? -10.319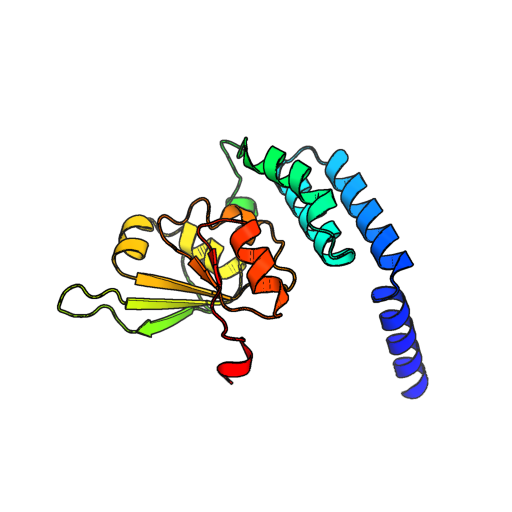 4.687 -9.155 1.00 62.62 80 ARG A N 1
ATOM 669 C CA . ARG A 1 80 ? -11.598 4.103 -8.749 1.00 62.62 80 ARG A CA 1
ATOM 670 C C . ARG A 1 80 ? -11.715 2.663 -9.269 1.00 62.62 80 ARG A C 1
ATOM 672 O O . ARG A 1 80 ? -11.710 2.454 -10.484 1.00 62.62 80 ARG A O 1
ATOM 679 N N . PRO A 1 81 ? -11.890 1.663 -8.394 1.00 56.75 81 PRO A N 1
ATOM 680 C CA . PRO A 1 81 ? -12.301 0.335 -8.827 1.00 56.75 81 PRO A CA 1
ATOM 681 C C . PRO A 1 81 ? -13.681 0.418 -9.492 1.00 56.75 81 PRO A C 1
ATOM 683 O O . PRO A 1 81 ? -14.579 1.103 -9.002 1.00 56.75 81 PRO A O 1
ATOM 686 N N . ALA A 1 82 ? -13.852 -0.276 -10.616 1.00 57.41 82 ALA A N 1
ATOM 687 C CA . ALA A 1 82 ? -14.960 -0.098 -11.558 1.00 57.41 82 ALA A CA 1
ATOM 688 C C . ALA A 1 82 ? -16.366 -0.494 -11.051 1.00 57.41 82 ALA A C 1
ATOM 690 O O . ALA A 1 82 ? -17.310 -0.493 -11.837 1.00 57.41 82 ALA A O 1
ATOM 691 N N . THR A 1 83 ? -16.560 -0.832 -9.775 1.00 55.28 83 THR A N 1
ATOM 692 C CA . THR A 1 83 ? -17.843 -1.371 -9.301 1.00 55.28 83 THR A CA 1
ATOM 693 C C . THR A 1 83 ? -18.205 -0.886 -7.902 1.00 55.28 83 THR A C 1
ATOM 695 O O . THR A 1 83 ? -17.522 -1.227 -6.945 1.00 55.28 83 THR A O 1
ATOM 698 N N . ASP A 1 84 ? -19.330 -0.170 -7.822 1.00 67.56 84 ASP A N 1
ATOM 699 C CA . ASP A 1 84 ? -20.082 0.197 -6.611 1.00 67.56 84 ASP A CA 1
ATOM 700 C C . ASP A 1 84 ? -19.364 1.162 -5.632 1.00 67.56 84 ASP A C 1
ATOM 702 O O . ASP A 1 84 ? -18.727 0.720 -4.674 1.00 67.56 84 ASP A O 1
ATOM 706 N N . PRO A 1 85 ? -19.418 2.490 -5.876 1.00 66.44 85 PRO A N 1
ATOM 707 C CA . PRO A 1 85 ? -18.769 3.472 -5.006 1.00 66.44 85 PRO A CA 1
ATOM 708 C C . PRO A 1 85 ? -19.292 3.388 -3.567 1.00 66.44 85 PRO A C 1
ATOM 710 O O . PRO A 1 85 ? -20.495 3.458 -3.333 1.00 66.44 85 PRO A O 1
ATOM 713 N N . GLY A 1 86 ? -18.372 3.306 -2.605 1.00 68.56 86 GLY A N 1
ATOM 714 C CA . GLY A 1 86 ? -18.702 3.342 -1.177 1.00 68.56 86 GLY A CA 1
ATOM 715 C C . GLY A 1 86 ? -19.066 1.988 -0.567 1.00 68.56 86 GLY A C 1
ATOM 716 O O . GLY A 1 86 ? -19.352 1.923 0.628 1.00 68.56 86 GLY A O 1
ATOM 717 N N . ARG A 1 87 ? -19.009 0.894 -1.340 1.00 82.81 87 ARG A N 1
ATOM 718 C CA . ARG A 1 87 ? -19.154 -0.460 -0.802 1.00 82.81 87 ARG A CA 1
ATOM 719 C C . ARG A 1 87 ? -17.804 -1.161 -0.711 1.00 82.81 87 ARG A C 1
ATOM 721 O O . ARG A 1 87 ? -17.223 -1.540 -1.722 1.00 82.81 87 ARG A O 1
ATOM 728 N N . ILE A 1 88 ? -17.362 -1.405 0.518 1.00 88.31 88 ILE A N 1
ATOM 729 C CA . ILE A 1 88 ? -16.200 -2.246 0.815 1.00 88.31 88 ILE A CA 1
ATOM 730 C C . ILE A 1 88 ? -16.669 -3.703 0.865 1.00 88.31 88 ILE A C 1
ATOM 732 O O . ILE A 1 88 ? -17.521 -4.059 1.679 1.00 88.31 88 ILE A O 1
ATOM 736 N N . ARG A 1 89 ? -16.154 -4.548 -0.030 1.00 89.25 89 ARG A N 1
ATOM 737 C CA . ARG A 1 89 ? -16.571 -5.958 -0.163 1.00 89.25 89 ARG A CA 1
ATOM 738 C C . ARG A 1 89 ? -15.667 -6.914 0.593 1.00 89.25 89 ARG A C 1
ATOM 740 O O . ARG A 1 89 ? -16.125 -7.970 1.017 1.00 89.25 89 ARG A O 1
ATOM 747 N N . LYS A 1 90 ? -14.392 -6.559 0.744 1.00 90.50 90 LYS A N 1
ATOM 748 C CA . LYS A 1 90 ? -13.377 -7.408 1.388 1.00 90.50 90 LYS A CA 1
ATOM 749 C C . LYS A 1 90 ? -12.913 -6.785 2.701 1.00 90.50 90 LYS A C 1
ATOM 751 O O . LYS A 1 90 ? -11.719 -6.697 2.985 1.00 90.50 90 LYS A O 1
ATOM 756 N N . GLY A 1 91 ? -13.890 -6.317 3.472 1.00 92.81 91 GLY A N 1
ATOM 757 C CA . GLY A 1 91 ? -13.705 -5.801 4.818 1.00 92.81 91 GLY A CA 1
ATOM 758 C C . GLY A 1 91 ? -14.514 -6.598 5.835 1.00 92.81 91 GLY A C 1
ATOM 759 O O . GLY A 1 91 ? -15.559 -7.156 5.504 1.00 92.81 91 GLY A O 1
ATOM 760 N N . VAL A 1 92 ? -14.030 -6.647 7.072 1.00 94.25 92 VAL A N 1
ATOM 761 C CA . VAL A 1 92 ? -14.707 -7.290 8.202 1.00 94.25 92 VAL A CA 1
ATOM 762 C C . VAL A 1 92 ? -14.536 -6.443 9.458 1.00 94.25 92 VAL A C 1
ATOM 764 O O . VAL A 1 92 ? -13.476 -5.864 9.703 1.00 94.25 92 VAL A O 1
ATOM 767 N N . ILE A 1 93 ? -15.591 -6.373 10.265 1.00 95.81 93 ILE A N 1
ATOM 768 C CA . ILE A 1 93 ? -15.527 -5.812 11.612 1.00 95.81 93 ILE A CA 1
ATOM 769 C C . ILE A 1 93 ? -14.982 -6.920 12.515 1.00 95.81 93 ILE A C 1
ATOM 771 O O . ILE A 1 93 ? -15.678 -7.893 12.788 1.00 95.81 93 ILE A O 1
ATOM 775 N N . LEU A 1 94 ? -13.730 -6.786 12.946 1.00 95.00 94 LEU A N 1
ATOM 776 C CA . LEU A 1 94 ? -13.101 -7.719 13.887 1.00 95.00 94 LEU A CA 1
ATOM 777 C C . LEU A 1 94 ? -13.615 -7.501 15.307 1.00 95.00 94 LEU A C 1
ATOM 779 O O . LEU A 1 94 ? -13.736 -8.438 16.090 1.00 95.00 94 LEU A O 1
ATOM 783 N N . LYS A 1 95 ? -13.912 -6.243 15.628 1.00 96.62 95 LYS A N 1
ATOM 784 C CA . LYS A 1 95 ? -14.475 -5.835 16.904 1.00 96.62 95 LYS A CA 1
ATOM 785 C C . LYS A 1 95 ? -15.421 -4.654 16.674 1.00 96.62 95 LYS A C 1
ATOM 787 O O . LYS A 1 95 ? -14.986 -3.666 16.076 1.00 96.62 95 LYS A O 1
ATOM 792 N N . PRO A 1 96 ? -16.687 -4.716 17.116 1.00 96.56 96 PRO A N 1
ATOM 793 C CA . PRO A 1 96 ? -17.563 -3.553 17.070 1.00 96.56 96 PRO A CA 1
ATOM 794 C C . PRO A 1 96 ? -17.050 -2.460 18.015 1.00 96.56 96 PRO A C 1
ATOM 796 O O . PRO A 1 96 ? -16.295 -2.726 18.949 1.00 96.56 96 PRO A O 1
ATOM 799 N N . ARG A 1 97 ? -17.465 -1.216 17.782 1.00 96.19 97 ARG A N 1
ATOM 800 C CA . ARG A 1 97 ? -17.233 -0.133 18.741 1.00 96.19 97 ARG A CA 1
ATOM 801 C C . ARG A 1 97 ? -17.903 -0.478 20.080 1.00 96.19 97 ARG A C 1
ATOM 803 O O . ARG A 1 97 ? -19.043 -0.937 20.084 1.00 96.19 97 ARG A O 1
ATOM 810 N N . GLY A 1 98 ? -17.193 -0.265 21.185 1.00 94.12 98 GLY A N 1
ATOM 811 C CA . GLY A 1 98 ? -17.708 -0.503 22.535 1.00 94.12 98 GLY A CA 1
ATOM 812 C C . GLY A 1 98 ? -18.628 0.619 23.024 1.00 94.12 98 GLY A C 1
ATOM 813 O O . GLY A 1 98 ? -18.554 1.753 22.541 1.00 94.12 98 GLY A O 1
ATOM 814 N N . GLU A 1 99 ? -19.474 0.307 24.006 1.00 87.94 99 GLU A N 1
ATOM 815 C CA . GLU A 1 99 ? -20.429 1.256 24.600 1.00 87.94 99 GLU A CA 1
ATOM 816 C C . GLU A 1 99 ? -19.719 2.422 25.313 1.00 87.94 99 GLU A C 1
ATOM 818 O O . GLU A 1 99 ? -20.132 3.572 25.170 1.00 87.94 99 GLU A O 1
ATOM 823 N N . ASP A 1 100 ? -18.566 2.164 25.938 1.00 90.81 100 ASP A N 1
ATOM 824 C CA . ASP A 1 100 ? -17.760 3.161 26.667 1.00 90.81 100 ASP A CA 1
ATOM 825 C C . ASP A 1 100 ? -16.864 4.031 25.762 1.00 90.81 100 ASP A C 1
ATOM 827 O O . ASP A 1 100 ? -15.893 4.645 26.206 1.00 90.81 100 ASP A O 1
ATOM 831 N N . GLY A 1 101 ? -17.142 4.066 24.455 1.00 88.81 101 GLY A N 1
ATOM 832 C CA . GLY A 1 101 ? -16.333 4.814 23.487 1.00 88.81 101 GLY A CA 1
ATOM 833 C C . GLY A 1 101 ? -15.021 4.125 23.102 1.00 88.81 101 GLY A C 1
ATOM 834 O O . GLY A 1 101 ? -14.197 4.725 22.408 1.00 88.81 101 GLY A O 1
ATOM 835 N N . GLU A 1 102 ? -14.833 2.865 23.497 1.00 95.25 102 GLU A N 1
ATOM 836 C CA . GLU A 1 102 ? -13.728 2.048 23.009 1.00 95.25 102 GLU A CA 1
ATOM 837 C C . GLU A 1 102 ? -13.822 1.883 21.485 1.00 95.25 102 GLU A C 1
ATOM 839 O O . GLU A 1 102 ? -14.877 1.532 20.943 1.00 95.25 102 GLU A O 1
ATOM 844 N N . LYS A 1 103 ? -12.709 2.118 20.780 1.00 97.25 103 LYS A N 1
ATOM 845 C CA . LYS A 1 103 ? -12.679 1.979 19.324 1.00 97.25 103 LYS A CA 1
ATOM 846 C C . LYS A 1 103 ? -12.956 0.540 18.896 1.00 97.25 103 LYS A C 1
ATOM 848 O O . LYS A 1 103 ? -12.417 -0.412 19.462 1.00 97.25 103 LYS A O 1
ATOM 853 N N . GLY A 1 104 ? -13.734 0.396 17.830 1.00 97.94 104 GLY A N 1
ATOM 854 C CA . GLY A 1 104 ? -13.840 -0.865 17.110 1.00 97.94 104 GLY A CA 1
ATOM 855 C C . GLY A 1 104 ? -12.562 -1.168 16.325 1.00 97.94 104 GLY A C 1
ATOM 856 O O . GLY A 1 104 ? -11.648 -0.348 16.227 1.00 97.94 104 GLY A O 1
ATOM 857 N N . VAL A 1 105 ? -12.509 -2.345 15.715 1.00 97.19 105 VAL A N 1
ATOM 858 C CA . VAL A 1 105 ? -11.412 -2.758 14.836 1.00 97.19 105 VAL A CA 1
ATOM 859 C C . VAL A 1 105 ? -12.007 -3.250 13.529 1.00 97.19 105 VAL A C 1
ATOM 861 O O . VAL A 1 105 ? -12.838 -4.159 13.519 1.00 97.19 105 VAL A O 1
ATOM 864 N N . ILE A 1 106 ? -11.569 -2.657 12.423 1.00 96.62 106 ILE A N 1
ATOM 865 C CA . ILE A 1 106 ? -11.977 -3.043 11.074 1.00 96.62 106 ILE A CA 1
ATOM 866 C C . ILE A 1 106 ? -10.752 -3.507 10.308 1.00 96.62 106 ILE A C 1
ATOM 868 O O . ILE A 1 106 ? -9.729 -2.828 10.286 1.00 96.62 106 ILE A O 1
ATOM 872 N N . PHE A 1 107 ? -10.880 -4.653 9.655 1.00 95.56 107 PHE A N 1
ATOM 873 C CA . PHE A 1 107 ? -9.891 -5.179 8.732 1.00 95.56 107 PHE A CA 1
ATOM 874 C C . PHE A 1 107 ? -10.366 -4.992 7.294 1.00 95.56 107 PHE A C 1
ATOM 876 O O . PHE A 1 107 ? -11.514 -5.310 6.992 1.00 95.56 107 PHE A O 1
ATOM 883 N N . ILE A 1 108 ? -9.497 -4.506 6.403 1.00 94.56 108 ILE A N 1
ATOM 884 C CA . ILE A 1 108 ? -9.781 -4.379 4.968 1.00 94.56 108 ILE A CA 1
ATOM 885 C C . ILE A 1 108 ? -8.623 -4.957 4.151 1.00 94.56 108 ILE A C 1
ATOM 887 O O . ILE A 1 108 ? -7.480 -4.498 4.232 1.00 94.56 108 ILE A O 1
ATOM 891 N N . SER A 1 109 ? -8.923 -5.947 3.314 1.00 91.50 109 SER A N 1
ATOM 892 C CA . SER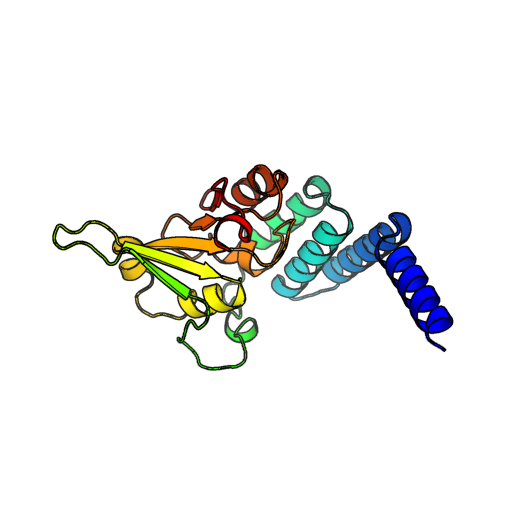 A 1 109 ? -7.950 -6.537 2.393 1.00 91.50 109 SER A CA 1
ATOM 893 C C . SER A 1 109 ? -7.912 -5.822 1.052 1.00 91.50 109 SER A C 1
ATOM 895 O O . SER A 1 109 ? -8.957 -5.466 0.517 1.00 91.50 109 SER A O 1
ATOM 897 N N . PHE A 1 110 ? -6.710 -5.750 0.476 1.00 89.62 110 PHE A N 1
ATOM 898 C CA . PHE A 1 110 ? -6.412 -5.219 -0.853 1.00 89.62 110 PHE A CA 1
ATOM 899 C C . PHE A 1 110 ? -6.626 -3.709 -1.005 1.00 89.62 110 PHE A C 1
ATOM 901 O O . PHE A 1 110 ? -7.625 -3.121 -0.598 1.00 89.62 110 PHE A O 1
ATOM 908 N N . GLU A 1 111 ? -5.677 -3.074 -1.682 1.00 89.38 111 GLU A N 1
ATOM 909 C CA . GLU A 1 111 ? -5.609 -1.622 -1.808 1.00 89.38 111 GLU A CA 1
ATOM 910 C C . GLU A 1 111 ? -6.803 -1.004 -2.555 1.00 89.38 111 GLU A C 1
ATOM 912 O O . GLU A 1 111 ? -7.155 0.152 -2.319 1.00 89.38 111 GLU A O 1
ATOM 917 N N . GLU A 1 112 ? -7.449 -1.771 -3.437 1.00 86.00 112 GLU A N 1
ATOM 918 C CA . GLU A 1 112 ? -8.656 -1.343 -4.153 1.00 86.00 112 GLU A CA 1
ATOM 919 C C . GLU A 1 112 ? -9.829 -1.055 -3.201 1.00 86.00 112 GLU A C 1
ATOM 921 O O . GLU A 1 112 ? -10.592 -0.117 -3.417 1.00 86.00 112 GLU A O 1
ATOM 926 N N . GLU A 1 113 ? -9.942 -1.805 -2.107 1.00 8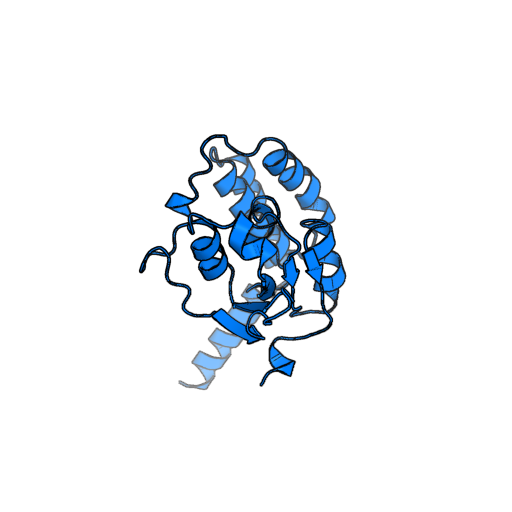8.88 113 GLU A N 1
ATOM 927 C CA . GLU A 1 113 ? -10.999 -1.632 -1.108 1.00 88.88 113 GLU A CA 1
ATOM 928 C C . GLU A 1 113 ? -10.683 -0.461 -0.172 1.00 88.88 113 GLU A C 1
ATOM 930 O O . GLU A 1 113 ? -11.575 0.272 0.252 1.00 88.88 113 GLU A O 1
ATOM 935 N N . TRP A 1 114 ? -9.400 -0.215 0.105 1.00 89.31 114 TRP A N 1
ATOM 936 C CA . TRP A 1 114 ? -8.983 0.962 0.873 1.00 89.31 114 TRP A CA 1
ATOM 937 C C . TRP A 1 114 ? -9.287 2.244 0.109 1.00 89.31 114 TRP A C 1
ATOM 939 O O . TRP A 1 114 ? -9.676 3.248 0.702 1.00 89.31 114 TRP A O 1
ATOM 949 N N . ALA A 1 115 ? -9.155 2.205 -1.219 1.00 83.81 115 ALA A N 1
ATOM 950 C CA . ALA A 1 115 ? -9.558 3.308 -2.072 1.00 83.81 115 ALA A CA 1
ATOM 951 C C . ALA A 1 115 ? -11.047 3.629 -1.898 1.00 83.81 115 ALA A C 1
ATOM 953 O O . ALA A 1 115 ? -11.386 4.802 -1.818 1.00 83.81 115 ALA A O 1
ATOM 954 N N . GLN A 1 116 ? -11.920 2.621 -1.763 1.00 86.12 116 GLN A N 1
ATOM 955 C CA . GLN A 1 116 ? -13.348 2.849 -1.494 1.00 86.12 116 GLN A CA 1
ATOM 956 C C . GLN A 1 116 ? -13.570 3.563 -0.157 1.00 86.12 116 GLN A C 1
ATOM 958 O O . GLN A 1 116 ? -14.411 4.456 -0.079 1.00 86.12 116 GLN A O 1
ATOM 963 N N . LEU A 1 117 ? -12.785 3.230 0.875 1.00 87.31 117 LEU A N 1
ATOM 964 C CA . LEU A 1 117 ? -12.872 3.896 2.177 1.00 87.31 117 LEU A CA 1
ATOM 965 C C . LEU A 1 117 ? -12.567 5.399 2.078 1.00 87.31 117 LEU A C 1
ATOM 967 O O . LEU A 1 117 ? -13.247 6.199 2.714 1.00 87.31 117 LEU A O 1
ATOM 971 N N . LEU A 1 118 ? -11.595 5.800 1.251 1.00 85.19 118 LEU A N 1
ATOM 972 C CA . LEU A 1 118 ? -11.250 7.218 1.063 1.00 85.19 118 LEU A CA 1
ATOM 973 C C . LEU A 1 118 ? -12.378 8.047 0.429 1.00 85.19 118 LEU A C 1
ATOM 975 O O . LEU A 1 118 ? -12.327 9.272 0.464 1.00 85.19 118 LEU A O 1
ATOM 979 N N . TRP A 1 119 ? -13.380 7.395 -0.161 1.00 80.00 119 TRP A N 1
ATOM 980 C CA . TRP A 1 119 ? -14.526 8.059 -0.783 1.00 80.00 119 TRP A CA 1
ATOM 981 C C . TRP A 1 119 ? -15.698 8.232 0.188 1.00 80.00 119 TRP A C 1
ATOM 983 O O . TRP A 1 119 ? -16.686 8.890 -0.146 1.00 80.00 119 TRP A O 1
ATOM 993 N N . CYS A 1 120 ? -15.606 7.667 1.393 1.00 80.56 120 CYS A N 1
ATOM 994 C CA . CYS A 1 120 ? -16.585 7.886 2.445 1.00 80.56 120 CYS A CA 1
ATOM 995 C C . CYS A 1 120 ? -16.482 9.327 2.968 1.00 80.56 120 CYS A C 1
ATOM 997 O O . CYS A 1 120 ? -15.392 9.816 3.265 1.00 80.56 120 CYS A O 1
ATOM 999 N N . ARG A 1 121 ? -17.629 10.002 3.120 1.00 76.81 121 ARG A N 1
ATOM 1000 C CA . ARG A 1 121 ? -17.693 11.417 3.535 1.00 76.81 121 ARG A CA 1
ATOM 1001 C C . ARG A 1 121 ? -17.087 11.673 4.920 1.00 76.81 121 ARG A C 1
ATOM 1003 O O . ARG A 1 121 ? -16.493 12.723 5.134 1.00 76.81 121 ARG A O 1
ATOM 1010 N N . ASP A 1 122 ? -17.164 10.693 5.819 1.00 89.38 122 ASP A N 1
ATOM 1011 C CA . ASP A 1 122 ? -16.848 10.866 7.241 1.00 89.38 122 ASP A CA 1
ATOM 1012 C C . ASP A 1 122 ? -15.578 10.118 7.679 1.00 89.38 122 ASP A C 1
ATOM 1014 O O . ASP A 1 122 ? -15.522 9.511 8.750 1.00 89.38 122 ASP A O 1
ATOM 1018 N N . LEU A 1 123 ? -14.515 10.171 6.868 1.00 90.94 123 LEU A N 1
ATOM 1019 C CA . LEU A 1 123 ? -13.257 9.454 7.134 1.00 90.94 123 LEU A CA 1
ATOM 1020 C C . LEU A 1 123 ? -12.632 9.802 8.499 1.00 90.94 123 LEU A C 1
ATOM 1022 O O . LEU A 1 123 ? -12.096 8.938 9.193 1.00 90.94 123 LEU A O 1
ATOM 1026 N N . ASN A 1 124 ? -12.750 11.065 8.919 1.00 94.00 124 ASN A N 1
ATOM 1027 C CA . ASN A 1 124 ? -12.297 11.520 10.236 1.00 94.00 124 ASN A CA 1
ATOM 1028 C C . ASN A 1 124 ? -13.090 10.880 11.379 1.00 94.00 124 ASN A C 1
ATOM 1030 O O . ASN A 1 124 ? -12.514 10.536 12.409 1.00 94.00 124 ASN A O 1
ATOM 1034 N N . GLN A 1 125 ? -14.406 10.729 11.220 1.00 94.81 125 GLN A N 1
ATOM 1035 C CA . GLN A 1 125 ? -15.229 10.042 12.212 1.00 94.81 125 GLN A CA 1
ATOM 1036 C C . GLN A 1 125 ? -14.874 8.560 12.255 1.00 94.81 125 GLN A C 1
ATOM 1038 O O . GLN A 1 125 ? -14.636 8.028 13.336 1.00 94.81 125 GLN A O 1
ATOM 1043 N N . PHE A 1 126 ? -14.736 7.929 11.089 1.00 94.75 126 PHE A N 1
ATOM 1044 C CA . PHE A 1 126 ? -14.323 6.535 10.987 1.00 94.75 126 PHE A CA 1
ATOM 1045 C C . PHE A 1 126 ? -13.010 6.274 11.741 1.00 94.75 126 PHE A C 1
ATOM 1047 O O . PHE A 1 126 ? -12.964 5.396 12.594 1.00 94.75 126 PHE A O 1
ATOM 1054 N N . ALA A 1 127 ? -11.970 7.085 11.522 1.00 95.94 127 ALA A N 1
ATOM 1055 C CA . ALA A 1 127 ? -10.683 6.915 12.204 1.00 95.94 127 ALA A CA 1
ATOM 1056 C C .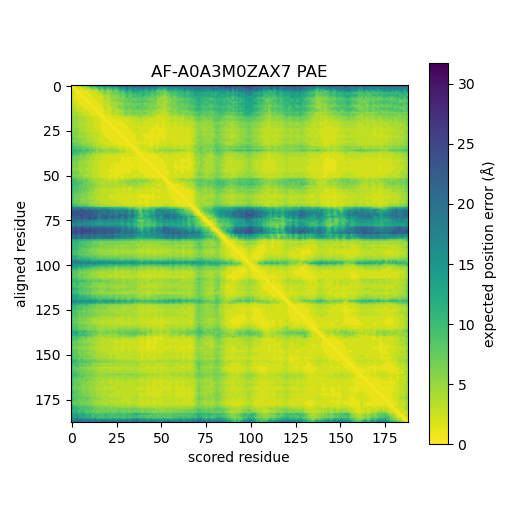 ALA A 1 127 ? -10.729 7.210 13.717 1.00 95.94 127 ALA A C 1
ATOM 1058 O O . ALA A 1 127 ? -9.887 6.725 14.485 1.00 95.94 127 ALA A O 1
ATOM 1059 N N . ARG A 1 128 ? -11.697 8.014 14.176 1.00 96.00 128 ARG A N 1
ATOM 1060 C CA . ARG A 1 128 ? -11.947 8.214 15.611 1.00 96.00 128 ARG A CA 1
ATOM 1061 C C . ARG A 1 128 ? -12.625 7.007 16.241 1.00 96.00 128 ARG A C 1
ATOM 1063 O O . ARG A 1 128 ? -12.302 6.688 17.375 1.00 96.00 128 ARG A O 1
ATOM 1070 N N . GLU A 1 129 ? -13.516 6.342 15.521 1.00 96.12 129 GLU A N 1
ATOM 1071 C CA . GLU A 1 129 ? -14.336 5.254 16.060 1.00 96.12 129 GLU A CA 1
ATOM 1072 C C . GLU A 1 129 ? -13.735 3.865 15.839 1.00 96.12 129 GLU A C 1
ATOM 1074 O O . GLU A 1 129 ? -14.059 2.941 16.582 1.00 96.12 129 GLU A O 1
ATOM 1079 N N . TYR A 1 130 ? -12.838 3.715 14.863 1.00 97.44 130 TYR A N 1
ATOM 1080 C CA . TYR A 1 130 ? -12.255 2.434 14.485 1.00 97.44 130 TYR A CA 1
ATOM 1081 C C . TYR A 1 130 ? -10.738 2.515 14.323 1.00 97.44 130 TYR A C 1
ATOM 1083 O O . TYR A 1 130 ? -10.188 3.439 13.720 1.00 97.44 130 TYR A O 1
ATOM 1091 N N . TYR A 1 131 ? -10.053 1.494 14.830 1.00 97.75 131 TYR A N 1
ATOM 1092 C CA . TYR A 1 131 ? -8.726 1.136 14.356 1.00 97.75 131 TYR A CA 1
ATOM 1093 C C . TYR A 1 131 ? -8.847 0.437 13.004 1.00 97.75 131 TYR A C 1
ATOM 1095 O O . TYR A 1 131 ? -9.691 -0.443 12.821 1.00 97.75 131 TYR A O 1
ATOM 1103 N N . LEU A 1 132 ? -7.984 0.826 12.068 1.00 97.50 132 LEU A N 1
ATOM 1104 C CA . LEU A 1 132 ? -7.951 0.253 10.732 1.00 97.50 132 LEU A CA 1
ATOM 1105 C C . LEU A 1 132 ? -6.768 -0.706 10.603 1.00 97.50 132 LEU A C 1
ATOM 1107 O O . LEU A 1 132 ? -5.612 -0.294 10.714 1.00 97.50 132 LEU A O 1
ATOM 1111 N N . VAL A 1 133 ? -7.083 -1.968 10.326 1.00 96.75 133 VAL A N 1
ATOM 1112 C CA . VAL A 1 133 ? -6.131 -3.008 9.946 1.00 96.75 133 VAL A CA 1
ATOM 1113 C C . VAL A 1 133 ? -6.226 -3.238 8.439 1.00 96.75 133 VAL A C 1
ATOM 1115 O O . VAL A 1 133 ? -7.315 -3.364 7.883 1.00 96.75 133 VAL A O 1
ATOM 1118 N N . VAL A 1 134 ? -5.088 -3.301 7.760 1.00 95.88 134 VAL A N 1
ATOM 1119 C CA . VAL A 1 134 ? -5.002 -3.443 6.311 1.00 95.88 134 VAL A CA 1
ATOM 1120 C C . VAL A 1 134 ? -4.107 -4.613 5.896 1.00 95.88 134 VAL A C 1
ATOM 1122 O O . VAL A 1 134 ? -3.208 -5.028 6.632 1.00 95.88 134 VAL A O 1
ATOM 1125 N N . ALA A 1 135 ? -4.352 -5.161 4.705 1.00 94.00 135 ALA A N 1
ATOM 1126 C CA . ALA A 1 135 ? -3.541 -6.228 4.112 1.00 94.00 135 ALA A CA 1
ATOM 1127 C C . ALA A 1 135 ? -3.142 -5.897 2.662 1.00 94.00 135 ALA A C 1
ATOM 1129 O O . ALA A 1 135 ? -3.982 -6.035 1.762 1.00 94.00 135 ALA A O 1
ATOM 1130 N N . PRO A 1 136 ? -1.912 -5.387 2.428 1.00 93.06 136 PRO A N 1
ATOM 1131 C CA . PRO A 1 136 ? -1.426 -5.071 1.086 1.00 93.06 136 PRO A CA 1
ATOM 1132 C C . PRO A 1 136 ? -1.417 -6.308 0.178 1.00 93.06 136 PRO A C 1
ATOM 1134 O O . PRO A 1 136 ? -1.089 -7.405 0.621 1.00 93.06 136 PRO A O 1
ATOM 1137 N N . THR A 1 137 ? -1.709 -6.134 -1.116 1.00 89.12 137 THR A N 1
ATOM 1138 C CA . THR A 1 137 ? -1.713 -7.250 -2.086 1.00 89.12 137 THR A CA 1
ATOM 1139 C C . THR A 1 137 ? -0.310 -7.797 -2.359 1.00 89.12 137 THR A C 1
ATOM 1141 O O . THR A 1 137 ? -0.138 -8.972 -2.681 1.00 89.12 137 THR A O 1
ATOM 1144 N N . TRP A 1 138 ? 0.700 -6.928 -2.320 1.00 85.44 138 TRP A N 1
ATOM 1145 C CA . TRP A 1 138 ? 2.047 -7.235 -2.797 1.00 85.44 138 TRP A CA 1
ATOM 1146 C C . TRP A 1 138 ? 3.057 -7.259 -1.655 1.00 85.44 138 TRP A C 1
ATOM 1148 O O . TRP A 1 138 ? 3.016 -6.405 -0.777 1.00 85.44 138 TRP A O 1
ATOM 1158 N N . SER A 1 139 ? 4.037 -8.158 -1.757 1.00 84.06 139 SER A N 1
ATOM 1159 C CA . SER A 1 139 ? 5.322 -8.032 -1.069 1.00 84.06 139 SER A CA 1
ATOM 1160 C C . SER A 1 139 ? 6.452 -8.067 -2.115 1.00 84.06 139 SER A C 1
ATOM 1162 O O . SER A 1 139 ? 6.512 -9.016 -2.906 1.00 84.06 139 SER A O 1
ATOM 1164 N N . PRO A 1 140 ? 7.301 -7.026 -2.211 1.00 89.50 140 PRO A N 1
ATOM 1165 C CA . PRO A 1 140 ? 7.300 -5.832 -1.364 1.00 89.50 140 PRO A CA 1
ATOM 1166 C C . PRO A 1 140 ? 6.082 -4.912 -1.641 1.00 89.50 140 PRO A C 1
ATOM 1168 O O . PRO A 1 140 ? 5.625 -4.836 -2.792 1.00 89.50 140 PRO A O 1
ATOM 1171 N N . PRO A 1 141 ? 5.551 -4.191 -0.629 1.00 92.62 141 PRO A N 1
ATOM 1172 C CA . PRO A 1 141 ? 4.258 -3.499 -0.676 1.00 92.62 141 PRO A CA 1
ATOM 1173 C C . PRO A 1 141 ? 4.329 -2.142 -1.386 1.00 92.62 141 PRO A C 1
ATOM 1175 O O . PRO A 1 141 ? 3.655 -1.184 -1.020 1.00 92.62 141 PRO A O 1
ATOM 1178 N N . HIS A 1 142 ? 5.120 -2.026 -2.449 1.00 94.44 142 HIS A N 1
ATOM 1179 C CA . HIS A 1 142 ? 5.178 -0.801 -3.240 1.00 94.44 142 HIS A CA 1
ATOM 1180 C C . HIS A 1 142 ? 3.995 -0.766 -4.194 1.00 94.44 142 HIS A C 1
ATOM 1182 O O . HIS A 1 142 ? 3.994 -1.464 -5.204 1.00 94.44 142 HIS A O 1
ATOM 1188 N N . SER A 1 143 ? 2.991 0.051 -3.906 1.00 92.69 143 SER A N 1
ATOM 1189 C CA . SER A 1 143 ? 1.878 0.342 -4.807 1.00 92.69 143 SER A CA 1
ATOM 1190 C C . SER A 1 143 ? 1.517 1.820 -4.698 1.00 92.69 143 SER A C 1
ATOM 1192 O O . SER A 1 143 ? 1.811 2.458 -3.690 1.00 92.69 143 SER A O 1
ATOM 1194 N N . VAL A 1 144 ? 0.879 2.373 -5.733 1.00 90.88 144 VAL A N 1
ATOM 1195 C CA . VAL A 1 144 ? 0.413 3.770 -5.706 1.00 90.88 144 VAL A CA 1
ATOM 1196 C C . VAL A 1 144 ? -0.447 4.009 -4.464 1.00 90.88 144 VAL A C 1
ATOM 1198 O O . VAL A 1 144 ? -0.220 4.972 -3.744 1.00 90.88 144 VAL A O 1
ATOM 1201 N N . PHE A 1 145 ? -1.358 3.086 -4.158 1.00 89.56 145 PHE A N 1
ATOM 1202 C CA . PHE A 1 145 ? -2.209 3.168 -2.978 1.00 89.56 145 PHE A CA 1
ATOM 1203 C C . PHE A 1 145 ? -1.436 3.083 -1.665 1.00 89.56 145 PHE A C 1
ATOM 1205 O O . PHE A 1 145 ? -1.697 3.901 -0.795 1.00 89.56 145 PHE A O 1
ATOM 1212 N N . ASN A 1 146 ? -0.451 2.191 -1.526 1.00 93.19 146 ASN A N 1
ATOM 1213 C CA . ASN A 1 146 ? 0.339 2.112 -0.291 1.00 93.19 146 ASN A CA 1
ATOM 1214 C C . ASN A 1 146 ? 1.117 3.408 -0.031 1.00 93.19 146 ASN A C 1
ATOM 1216 O O . ASN A 1 146 ? 1.278 3.817 1.109 1.00 93.19 146 ASN A O 1
ATOM 1220 N N . TYR A 1 147 ? 1.557 4.118 -1.069 1.00 92.94 147 TYR A N 1
ATOM 1221 C CA . TYR A 1 147 ? 2.172 5.433 -0.873 1.00 92.94 147 TYR A CA 1
ATOM 1222 C C . TYR A 1 147 ? 1.159 6.529 -0.538 1.00 92.94 147 TYR A C 1
ATOM 1224 O O . TYR A 1 147 ? 1.475 7.465 0.191 1.00 92.94 147 TYR A O 1
ATOM 1232 N N . LEU A 1 148 ? -0.048 6.444 -1.075 1.00 90.06 148 LEU A N 1
ATOM 1233 C CA . LEU A 1 148 ? -1.011 7.535 -1.041 1.00 90.06 148 LEU A CA 1
ATOM 1234 C C . LEU A 1 148 ? -2.006 7.455 0.118 1.00 90.06 148 LEU A C 1
ATOM 1236 O O . LEU A 1 148 ? -2.252 8.454 0.785 1.00 90.06 148 LEU A O 1
ATOM 1240 N N . PHE A 1 149 ? -2.540 6.268 0.386 1.00 91.25 149 PHE A N 1
ATOM 1241 C CA . PHE A 1 149 ? -3.508 6.009 1.444 1.00 91.25 149 PHE A CA 1
ATOM 1242 C C . PHE A 1 149 ? -3.081 6.556 2.821 1.00 91.25 149 PHE A C 1
ATOM 1244 O O . PHE A 1 149 ? -3.829 7.360 3.381 1.00 91.25 149 PHE A O 1
ATOM 1251 N N . PRO A 1 150 ? -1.873 6.258 3.344 1.00 92.62 150 PRO A N 1
ATOM 1252 C CA . PRO A 1 150 ? -1.436 6.735 4.659 1.00 92.62 150 PRO A CA 1
ATOM 1253 C C . PRO A 1 150 ? -1.050 8.225 4.673 1.00 92.62 150 PRO A C 1
ATOM 1255 O O . PRO A 1 150 ? -0.440 8.690 5.626 1.00 92.62 150 PRO A O 1
ATOM 1258 N N . ARG A 1 151 ? -1.279 8.973 3.588 1.00 89.75 151 ARG A N 1
ATOM 1259 C CA . ARG A 1 151 ? -1.141 10.441 3.562 1.00 89.75 151 ARG A CA 1
ATOM 1260 C C . ARG A 1 151 ? -2.496 11.141 3.678 1.00 89.75 151 ARG A C 1
ATOM 1262 O O . ARG A 1 151 ? -2.532 12.348 3.877 1.00 89.75 151 ARG A O 1
ATOM 1269 N N . ILE A 1 152 ? -3.586 10.391 3.528 1.00 88.94 152 ILE A N 1
ATOM 1270 C CA . ILE A 1 152 ? -4.960 10.907 3.453 1.00 88.94 152 ILE A CA 1
ATOM 1271 C C . ILE A 1 152 ? -5.784 10.363 4.603 1.00 88.94 152 ILE A C 1
ATOM 1273 O O . ILE A 1 152 ? -6.572 11.095 5.197 1.00 88.94 152 ILE A O 1
ATOM 1277 N N . TYR A 1 153 ? -5.615 9.076 4.911 1.00 93.00 153 TYR A N 1
ATOM 1278 C CA . TYR A 1 153 ? -6.273 8.481 6.054 1.00 93.00 153 TYR A CA 1
ATOM 1279 C C . TYR A 1 153 ? -5.812 9.205 7.334 1.00 93.00 153 TYR A C 1
ATOM 1281 O O . TYR A 1 153 ? -4.611 9.353 7.546 1.00 93.00 153 TYR A O 1
ATOM 1289 N N . PRO A 1 154 ? -6.733 9.698 8.179 1.00 94.38 154 PRO A N 1
ATOM 1290 C CA . PRO A 1 154 ? -6.389 10.603 9.277 1.00 94.38 154 PRO A CA 1
ATOM 1291 C C . PRO A 1 154 ? -5.879 9.884 10.538 1.00 94.38 154 PRO A C 1
ATOM 1293 O O . PRO A 1 154 ? -5.720 10.513 11.582 1.00 94.38 154 PRO A O 1
ATOM 1296 N N . GLY A 1 155 ? -5.648 8.571 10.478 1.00 94.56 155 GLY A N 1
ATOM 1297 C CA . GLY A 1 155 ? -5.251 7.758 11.625 1.00 94.56 155 GLY A CA 1
ATOM 1298 C C . GLY A 1 155 ? -4.161 6.736 11.298 1.00 94.56 155 GLY A C 1
ATOM 1299 O O . GLY A 1 155 ? -3.748 6.603 10.149 1.00 94.56 155 GLY A O 1
ATOM 1300 N N . PRO A 1 156 ? -3.691 5.979 12.302 1.00 96.25 156 PRO A N 1
ATOM 1301 C CA . PRO A 1 156 ? -2.731 4.909 12.072 1.00 96.25 156 PRO A CA 1
ATOM 1302 C C . PRO A 1 156 ? -3.338 3.798 11.207 1.00 96.25 156 PRO A C 1
ATOM 1304 O O . PRO A 1 156 ? -4.510 3.441 11.356 1.00 96.25 156 PRO A O 1
ATOM 1307 N N . CYS A 1 157 ? -2.510 3.232 10.334 1.00 96.31 157 CYS A N 1
ATOM 1308 C CA . CYS A 1 157 ? -2.841 2.086 9.498 1.00 96.31 157 CYS A CA 1
ATOM 1309 C C . CYS A 1 157 ? -2.065 0.872 10.014 1.00 96.31 157 CYS A C 1
ATOM 1311 O O . CYS A 1 157 ? -0.874 0.729 9.735 1.00 96.31 157 CYS A O 1
ATOM 1313 N N . PHE A 1 158 ? -2.717 -0.013 10.764 1.00 97.25 158 PHE A N 1
ATOM 1314 C CA . PHE A 1 158 ? -2.085 -1.264 11.174 1.00 97.25 158 PHE A CA 1
ATOM 1315 C C . PHE A 1 158 ? -2.013 -2.179 9.961 1.00 97.25 158 PHE A C 1
ATOM 1317 O O . PHE A 1 158 ? -3.037 -2.453 9.354 1.00 97.25 158 PHE A O 1
ATOM 1324 N N . SER A 1 159 ? -0.835 -2.636 9.559 1.00 96.44 159 SER A N 1
ATOM 1325 C CA . SER A 1 159 ? -0.699 -3.451 8.349 1.00 96.44 159 SER A CA 1
ATOM 1326 C C . SER A 1 159 ? -0.223 -4.845 8.698 1.00 96.44 159 SER A C 1
ATOM 1328 O O . SER A 1 159 ? 0.823 -5.013 9.316 1.00 96.44 159 SER A O 1
ATOM 1330 N N . THR A 1 160 ? -0.959 -5.850 8.240 1.00 95.00 160 THR A N 1
ATOM 1331 C CA . THR A 1 160 ? -0.439 -7.220 8.176 1.00 95.00 160 THR A CA 1
ATOM 1332 C C . THR A 1 160 ? 0.760 -7.289 7.228 1.00 95.00 160 THR A C 1
ATOM 1334 O O . THR A 1 160 ? 0.961 -6.399 6.388 1.00 95.00 160 THR A O 1
ATOM 1337 N N . ILE A 1 161 ? 1.563 -8.341 7.374 1.00 94.38 161 ILE A N 1
ATOM 1338 C CA . ILE A 1 161 ? 2.745 -8.593 6.545 1.00 94.38 161 ILE A CA 1
ATOM 1339 C C . ILE A 1 161 ? 2.541 -9.847 5.694 1.00 94.38 161 ILE A C 1
ATOM 1341 O O . ILE A 1 161 ? 1.839 -10.774 6.080 1.00 94.38 161 ILE A O 1
ATOM 1345 N N . SER A 1 162 ? 3.155 -9.898 4.517 1.00 91.31 162 SER A N 1
ATOM 1346 C CA . SER A 1 162 ? 3.239 -11.121 3.701 1.00 91.31 162 SER A CA 1
ATOM 1347 C C . SER A 1 162 ? 4.670 -11.662 3.633 1.00 91.31 162 SER A C 1
ATOM 1349 O O . SER A 1 162 ? 4.896 -12.795 3.212 1.00 91.31 162 SER A O 1
ATOM 1351 N N . ASN A 1 163 ? 5.645 -10.862 4.063 1.00 92.19 163 ASN A N 1
ATOM 1352 C CA . ASN A 1 163 ? 7.052 -11.212 4.166 1.00 92.19 163 ASN A CA 1
ATOM 1353 C C . ASN A 1 163 ? 7.683 -10.505 5.380 1.00 92.19 163 ASN A C 1
ATOM 1355 O O . ASN A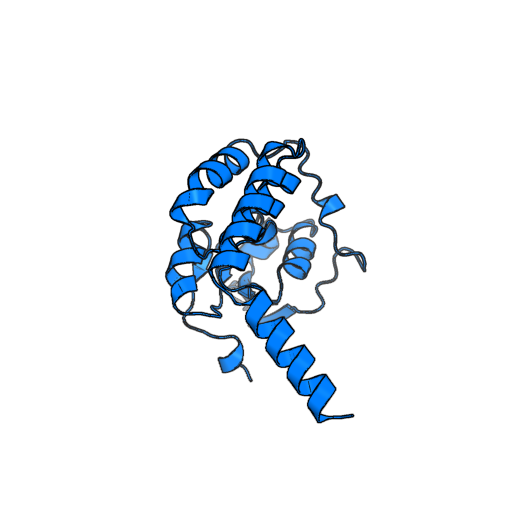 1 163 ? 7.339 -9.351 5.635 1.00 92.19 163 ASN A O 1
ATOM 1359 N N . PRO A 1 164 ? 8.671 -11.107 6.071 1.00 93.81 164 PRO A N 1
ATOM 1360 C CA . PRO A 1 164 ? 9.401 -10.431 7.149 1.00 93.81 164 PRO A CA 1
ATOM 1361 C C . PRO A 1 164 ? 9.978 -9.060 6.761 1.00 93.81 164 PRO A C 1
ATOM 1363 O O . PRO A 1 164 ? 10.036 -8.150 7.584 1.00 93.81 164 PRO A O 1
ATOM 1366 N N . LYS A 1 165 ? 10.380 -8.875 5.495 1.00 93.69 165 LYS A N 1
ATOM 1367 C CA . LYS A 1 165 ? 10.900 -7.594 4.994 1.00 93.69 165 LYS A CA 1
ATOM 1368 C C . LYS A 1 165 ? 9.855 -6.474 4.999 1.00 93.69 165 LYS A C 1
ATOM 1370 O O . LYS A 1 165 ? 10.235 -5.303 5.041 1.00 93.69 165 LYS A O 1
ATOM 1375 N N . ASP A 1 166 ? 8.562 -6.797 5.001 1.00 94.38 166 ASP A N 1
ATOM 1376 C CA . ASP A 1 166 ? 7.491 -5.797 5.032 1.00 94.38 166 ASP A CA 1
ATOM 1377 C C . ASP A 1 166 ? 7.526 -4.977 6.332 1.00 94.38 166 ASP A C 1
ATOM 1379 O O . ASP A 1 166 ? 7.198 -3.791 6.303 1.00 94.38 166 ASP A O 1
ATOM 1383 N N . MET A 1 167 ? 8.047 -5.550 7.429 1.00 95.38 167 MET A N 1
ATOM 1384 C CA . MET A 1 167 ? 8.318 -4.836 8.687 1.00 95.38 167 MET A CA 1
ATOM 1385 C C . MET A 1 167 ? 9.252 -3.634 8.493 1.00 95.38 167 MET A C 1
ATOM 1387 O O . MET A 1 167 ? 9.178 -2.662 9.238 1.00 95.38 167 MET A O 1
ATOM 1391 N N . LYS A 1 168 ? 10.122 -3.679 7.476 1.00 94.50 168 LYS A N 1
ATOM 1392 C CA . LYS A 1 168 ? 10.990 -2.562 7.084 1.00 94.50 168 LYS A CA 1
ATOM 1393 C C . LYS A 1 168 ? 10.340 -1.689 6.011 1.00 94.50 168 LYS A C 1
ATOM 1395 O O . LYS A 1 168 ? 10.444 -0.466 6.074 1.00 94.50 168 LYS A O 1
ATOM 1400 N N . TYR A 1 169 ? 9.695 -2.297 5.016 1.00 94.62 169 TYR A N 1
ATOM 1401 C CA . TYR A 1 169 ? 9.143 -1.559 3.877 1.00 94.62 169 TYR A CA 1
ATOM 1402 C C . TYR A 1 169 ? 7.962 -0.664 4.252 1.00 94.62 169 TYR A C 1
ATOM 1404 O O . TYR A 1 169 ? 7.893 0.469 3.779 1.00 94.62 169 TYR A O 1
ATOM 1412 N N . LEU A 1 170 ? 7.051 -1.136 5.104 1.00 95.62 170 LEU A N 1
ATOM 1413 C CA . LEU A 1 170 ? 5.832 -0.402 5.450 1.00 95.62 170 LEU A CA 1
ATOM 1414 C C . LEU A 1 170 ? 6.127 0.893 6.232 1.00 95.62 170 LEU A C 1
ATOM 1416 O O . LEU A 1 170 ? 5.717 1.951 5.745 1.00 95.62 170 LEU A O 1
ATOM 1420 N N . PRO A 1 171 ? 6.904 0.878 7.340 1.00 95.62 171 PRO A N 1
ATOM 1421 C CA . PRO A 1 171 ? 7.278 2.110 8.039 1.00 95.62 171 PRO A CA 1
ATOM 1422 C C . PRO A 1 171 ? 8.126 3.040 7.182 1.00 95.62 171 PRO A C 1
ATOM 1424 O O . PRO A 1 171 ? 8.050 4.257 7.335 1.00 95.62 171 PRO A O 1
ATOM 1427 N N . ALA A 1 172 ? 8.923 2.483 6.256 1.00 93.25 172 ALA A N 1
ATOM 1428 C CA . ALA A 1 172 ? 9.594 3.309 5.273 1.00 93.25 172 ALA A CA 1
ATOM 1429 C C . ALA A 1 172 ? 8.535 4.058 4.455 1.00 93.25 172 ALA A C 1
ATOM 1431 O O . ALA A 1 172 ? 8.550 5.280 4.462 1.00 93.25 172 ALA A O 1
ATOM 1432 N N . ILE A 1 173 ? 7.610 3.385 3.763 1.00 94.38 173 ILE A N 1
ATOM 1433 C CA . ILE A 1 173 ? 6.600 4.021 2.886 1.00 94.38 173 ILE A CA 1
ATOM 1434 C C . ILE A 1 173 ? 5.849 5.183 3.568 1.00 94.38 173 ILE A C 1
ATOM 1436 O O . ILE A 1 173 ? 5.642 6.238 2.947 1.00 94.38 173 ILE A O 1
ATOM 1440 N N . SER A 1 174 ? 5.440 4.995 4.823 1.00 94.44 174 SER A N 1
ATOM 1441 C CA . SER A 1 174 ? 4.873 6.046 5.669 1.00 94.44 174 SER A CA 1
ATOM 1442 C C . SER A 1 174 ? 5.005 5.675 7.148 1.00 94.44 174 SER A C 1
ATOM 1444 O O . SER A 1 174 ? 4.692 4.536 7.498 1.00 94.44 174 SER A O 1
ATOM 1446 N N . PRO A 1 175 ? 5.340 6.626 8.041 1.00 95.19 175 PRO A N 1
ATOM 1447 C CA . PRO A 1 175 ? 5.333 6.382 9.484 1.00 95.19 175 PRO A CA 1
ATOM 1448 C C . PRO A 1 175 ? 3.931 6.094 10.045 1.00 95.19 175 PRO A C 1
ATOM 1450 O O . PRO A 1 175 ? 3.817 5.625 11.172 1.00 95.19 175 PRO A O 1
ATOM 1453 N N . GLN A 1 176 ? 2.856 6.359 9.288 1.00 96.06 176 GLN A N 1
ATOM 1454 C CA . GLN A 1 176 ? 1.501 5.978 9.703 1.00 96.06 176 GLN A CA 1
ATOM 1455 C C . GLN A 1 176 ? 1.235 4.473 9.580 1.00 96.06 176 GLN A C 1
ATOM 1457 O O . GLN A 1 176 ? 0.258 3.989 10.155 1.00 96.06 176 GLN A O 1
ATOM 1462 N N . TYR A 1 177 ? 2.063 3.731 8.836 1.00 97.31 177 TYR A N 1
ATOM 1463 C CA . TYR A 1 177 ? 1.968 2.280 8.827 1.00 97.31 177 TYR A CA 1
ATOM 1464 C C . TYR A 1 177 ? 2.611 1.690 10.073 1.00 97.31 177 TYR A C 1
ATOM 1466 O O . TYR A 1 177 ? 3.808 1.846 10.306 1.00 97.31 177 TYR A O 1
ATOM 1474 N N . ILE A 1 178 ? 1.809 0.939 10.820 1.00 97.62 178 ILE A N 1
ATOM 1475 C CA . ILE A 1 178 ? 2.248 0.161 11.973 1.00 97.62 178 ILE A CA 1
ATOM 1476 C C . ILE A 1 178 ? 2.189 -1.310 11.554 1.00 97.62 178 ILE A C 1
ATOM 1478 O O . ILE A 1 178 ? 1.106 -1.902 11.573 1.00 97.62 178 ILE A O 1
ATOM 1482 N N . PRO A 1 179 ? 3.299 -1.901 11.084 1.00 96.69 179 PRO A N 1
ATOM 1483 C CA . PRO A 1 179 ? 3.287 -3.295 10.688 1.00 96.69 179 PRO A CA 1
ATOM 1484 C C . PRO A 1 179 ? 3.096 -4.178 11.927 1.00 96.69 179 PRO A C 1
ATOM 1486 O O . PRO A 1 179 ? 3.695 -3.937 12.975 1.00 96.69 179 PRO A O 1
ATOM 1489 N N . ILE A 1 180 ? 2.246 -5.191 11.803 1.00 94.44 180 ILE A N 1
ATOM 1490 C CA . ILE A 1 180 ? 2.003 -6.205 12.832 1.00 94.44 180 ILE A CA 1
ATOM 1491 C C . ILE A 1 180 ? 2.516 -7.552 12.324 1.00 94.44 180 ILE A C 1
ATOM 1493 O O . ILE A 1 180 ? 2.345 -7.870 11.145 1.00 94.44 180 ILE A O 1
ATOM 1497 N N . GLU A 1 181 ? 3.138 -8.347 13.200 1.00 92.56 181 GLU A N 1
ATOM 1498 C CA . GLU A 1 181 ? 3.697 -9.674 12.884 1.00 92.56 181 GLU A CA 1
ATOM 1499 C C . GLU A 1 181 ? 2.596 -10.728 12.713 1.00 92.56 181 GLU A C 1
ATOM 1501 O O . GLU A 1 181 ? 2.497 -11.717 13.435 1.00 92.56 181 GLU A O 1
ATOM 1506 N N . LEU A 1 182 ? 1.719 -10.478 11.750 1.00 90.25 182 LEU A N 1
ATOM 1507 C CA . LEU A 1 182 ? 0.559 -11.287 11.456 1.00 90.25 182 LEU A CA 1
ATOM 1508 C C . LEU A 1 182 ? 0.489 -11.478 9.948 1.00 90.25 182 LEU A C 1
ATOM 1510 O O . LEU A 1 182 ? 0.280 -10.511 9.208 1.00 90.25 182 LEU A O 1
ATOM 1514 N N . TYR A 1 183 ? 0.681 -12.717 9.497 1.00 88.62 183 TYR A N 1
ATOM 1515 C CA . TYR A 1 183 ? 0.547 -13.062 8.090 1.00 88.62 183 TYR A CA 1
ATOM 1516 C C . TYR A 1 183 ? -0.912 -13.308 7.745 1.00 88.62 183 TYR A C 1
ATOM 1518 O O . TYR A 1 183 ? -1.691 -13.767 8.578 1.00 88.62 183 TYR A O 1
ATOM 1526 N N . ALA A 1 184 ? -1.284 -13.082 6.485 1.00 74.25 184 ALA A N 1
ATOM 1527 C CA . ALA A 1 184 ? -2.604 -13.480 5.996 1.00 74.25 184 ALA A CA 1
ATOM 1528 C C . ALA A 1 184 ? -2.876 -14.981 6.243 1.00 74.25 184 ALA A C 1
ATOM 1530 O O . ALA A 1 184 ? -3.995 -15.361 6.567 1.00 74.25 184 ALA A O 1
ATOM 1531 N N . SER A 1 185 ? -1.838 -15.824 6.177 1.00 77.88 185 SER A N 1
ATOM 1532 C CA . SER A 1 185 ? -1.916 -17.259 6.474 1.00 77.88 185 SER A CA 1
ATOM 1533 C C . SER A 1 185 ? -2.116 -17.604 7.953 1.00 77.88 185 SER A C 1
ATOM 1535 O O . SER A 1 185 ? -2.332 -18.766 8.251 1.00 77.88 185 SER A O 1
ATOM 1537 N N . ASN A 1 186 ? -2.026 -16.652 8.888 1.00 80.62 186 ASN A N 1
ATOM 1538 C CA . ASN A 1 186 ? -2.338 -16.907 10.301 1.00 80.62 186 ASN A CA 1
ATOM 1539 C C . ASN A 1 186 ? -3.850 -16.931 10.587 1.00 80.62 186 ASN A C 1
ATOM 1541 O O . ASN A 1 186 ? -4.244 -17.304 11.687 1.00 80.62 186 ASN A O 1
ATOM 1545 N N . TRP A 1 187 ? -4.678 -16.483 9.638 1.00 69.44 187 TRP A N 1
ATOM 1546 C CA . TRP A 1 187 ? -6.134 -16.360 9.789 1.00 69.44 187 TRP A CA 1
ATOM 1547 C C . TRP A 1 187 ? -6.919 -17.510 9.151 1.00 69.44 187 TRP A C 1
ATOM 1549 O O . TRP A 1 187 ? -8.135 -17.581 9.329 1.00 69.44 187 TRP A O 1
ATOM 1559 N N . VAL A 1 188 ? -6.239 -18.354 8.371 1.00 58.94 188 VAL A N 1
ATOM 1560 C CA . VAL A 1 188 ? -6.797 -19.519 7.669 1.00 58.94 188 VAL A CA 1
ATOM 1561 C C . VAL A 1 188 ? -6.321 -20.776 8.374 1.00 58.94 188 VAL A C 1
ATOM 1563 O O . VAL A 1 188 ? -7.165 -21.668 8.592 1.00 58.94 188 VAL A O 1
#

pLDDT: mean 88.92, std 10.27, range [54.97, 97.94]

Nearest PDB structures (foldseek):
  5dmn-assembly1_B  TM=2.717E-01  e=5.633E+00  Escherichia coli K-12

Solvent-accessible surface area (backbone atoms only — not comparable to full-atom values): 10534 Å² total; per-residue (Å²): 114,68,65,61,55,50,50,54,49,52,50,52,48,49,57,67,67,30,66,70,50,23,45,50,51,19,51,50,26,44,52,52,27,72,72,38,86,51,65,66,57,19,44,44,25,43,24,54,18,33,62,48,60,75,45,59,83,78,51,43,68,62,48,52,58,49,63,75,58,63,60,94,76,61,59,57,75,79,67,52,65,97,68,65,91,67,60,65,82,56,52,47,75,80,36,72,62,44,94,90,70,45,56,12,33,35,38,39,46,35,57,64,39,56,53,29,53,72,68,42,92,54,48,66,56,47,46,68,43,30,47,42,35,37,36,68,82,47,79,62,60,58,39,60,51,59,56,47,48,62,73,66,52,84,46,64,37,35,26,46,28,87,43,85,65,37,65,57,50,42,40,64,64,32,80,37,33,44,64,43,104,42,44,74,77,76,79,112

Foldseek 3Di:
DVVVVVVVVVVVVCCQLPLVNLQVQLVVLCVVLVVDPDLLSNLQSLLSSCLSNVCCVVSVVVNVVSVVCPPPCPCLVVVADPDDALDQDQKDFPAAQDPVLRATEMEGEELNSLSSLLRDPPLVVNQSRYAYEYEAPDVVRRHSSLLVSLVRRPAAYEYEDQDPCNCVNSCSSDVSYDYDPHHPVNVD

Radius of gyration: 18.64 Å; Cα contacts (8 Å, |Δi|>4): 266; chains: 1; bounding box: 39×52×51 Å